Protein AF-0000000084967674 (afdb_homodimer)

Sequence (300 aa):
MHPYHKRLAKEYQAITKANLPGVELVSSEELQSLLFKIHIDNHKLYPDDYYLQVTITDDYPVDSPSVVFVNYASSPIPLHPHIYSNGHICLNLLGEDWTPACSIESILLSIQSMLHSNELAERPPDDTQYTKSAPKDPKRTTFVYHDDNVMHPYHKRLAKEYQAITKANLPGVELVSSEELQSLLFKIHIDNHKLYPDDYYLQVTITDDYPVDSPSVVFVNYASSPIPLHPHIYSNGHICLNLLGEDWTPACSIESILLSIQSMLHSNELAERPPDDTQYTKSAPKDPKRTTFVYHDDNV

Structure (mmCIF, N/CA/C/O backbone):
data_AF-0000000084967674-model_v1
#
loop_
_entity.id
_entity.type
_entity.pdbx_description
1 polymer 'Ubc15 E2 ubiquitin-conjugating enzyme'
#
loop_
_atom_site.group_PDB
_atom_site.id
_atom_site.type_symbol
_atom_site.label_atom_id
_atom_site.label_alt_id
_atom_site.label_comp_id
_atom_site.label_asym_id
_atom_site.label_entity_id
_atom_site.label_seq_id
_atom_site.pdbx_PDB_ins_code
_atom_site.Cartn_x
_atom_site.Cartn_y
_atom_site.Cartn_z
_atom_site.occupancy
_atom_site.B_iso_or_equiv
_atom_site.auth_seq_id
_atom_site.auth_comp_id
_atom_site.auth_asym_id
_atom_site.auth_atom_id
_atom_site.pdbx_PDB_model_num
ATOM 1 N N . MET A 1 1 ? -9.719 -0.332 -8.18 1 55.03 1 MET A N 1
ATOM 2 C CA . MET A 1 1 ? -9.617 1.116 -8.016 1 55.03 1 MET A CA 1
ATOM 3 C C . MET A 1 1 ? -10.438 1.589 -6.824 1 55.03 1 MET A C 1
ATOM 5 O O . MET A 1 1 ? -11.438 0.964 -6.461 1 55.03 1 MET A O 1
ATOM 9 N N . HIS A 1 2 ? -9.859 2.574 -6.082 1 67.25 2 HIS A N 1
ATOM 10 C CA . HIS A 1 2 ? -10.617 3.115 -4.961 1 67.25 2 HIS A CA 1
ATOM 11 C C . HIS A 1 2 ? -11.992 3.604 -5.41 1 67.25 2 HIS A C 1
ATOM 13 O O . HIS A 1 2 ? -12.117 4.207 -6.48 1 67.25 2 HIS A O 1
ATOM 19 N N . PRO A 1 3 ? -12.984 3.158 -4.773 1 71.38 3 PRO A N 1
ATOM 20 C CA . PRO A 1 3 ? -14.352 3.512 -5.184 1 71.38 3 PRO A CA 1
ATOM 21 C C . PRO A 1 3 ? -14.539 5.02 -5.344 1 71.38 3 PRO A C 1
ATOM 23 O O . PRO A 1 3 ? -15.391 5.453 -6.129 1 71.38 3 PRO A O 1
ATOM 26 N N . TYR A 1 4 ? -13.828 5.766 -4.641 1 77.19 4 TYR A N 1
ATOM 27 C CA . TYR A 1 4 ? -13.953 7.215 -4.727 1 77.19 4 TYR A CA 1
ATOM 28 C C . TYR A 1 4 ? -12.75 7.832 -5.422 1 77.19 4 TYR A C 1
ATOM 30 O O . TYR A 1 4 ? -12.234 8.867 -4.992 1 77.19 4 TYR A O 1
ATOM 38 N N . HIS A 1 5 ? -12.266 7.168 -6.402 1 74.31 5 HIS A N 1
ATOM 39 C CA . HIS A 1 5 ? -11.07 7.59 -7.125 1 74.31 5 HIS A CA 1
ATOM 40 C C . HIS A 1 5 ? -11.258 8.969 -7.742 1 74.31 5 HIS A C 1
ATOM 42 O O . HIS A 1 5 ? -10.32 9.766 -7.805 1 74.31 5 HIS A O 1
ATOM 48 N N . LYS A 1 6 ? -12.508 9.312 -8.258 1 76.44 6 LYS A N 1
ATOM 49 C CA . LYS A 1 6 ? -12.766 10.633 -8.844 1 76.44 6 LYS A CA 1
ATOM 50 C C . LYS A 1 6 ? -12.609 11.734 -7.801 1 76.44 6 LYS A C 1
ATOM 52 O O . LYS A 1 6 ? -12.016 12.773 -8.078 1 76.44 6 LYS A O 1
ATOM 57 N N . ARG A 1 7 ? -13.102 11.445 -6.66 1 81.94 7 ARG A N 1
ATOM 58 C CA . ARG A 1 7 ? -12.953 12.414 -5.578 1 81.94 7 ARG A CA 1
ATOM 59 C C . ARG A 1 7 ? -11.484 12.609 -5.211 1 81.94 7 ARG A C 1
ATOM 61 O O . ARG A 1 7 ? -11.023 13.734 -5.027 1 81.94 7 ARG A O 1
ATOM 68 N N . LEU A 1 8 ? -10.805 11.469 -5.082 1 82.94 8 LEU A N 1
ATOM 69 C CA . LEU A 1 8 ? -9.391 11.523 -4.703 1 82.94 8 LEU A CA 1
ATOM 70 C C . LEU A 1 8 ? -8.586 12.328 -5.719 1 82.94 8 LEU A C 1
ATOM 72 O O . LEU A 1 8 ? -7.715 13.109 -5.348 1 82.94 8 LEU A O 1
ATOM 76 N N . ALA A 1 9 ? -8.984 12.125 -6.941 1 79.94 9 ALA A N 1
ATOM 77 C CA . ALA A 1 9 ? -8.312 12.867 -8 1 79.94 9 ALA A CA 1
ATOM 78 C C . ALA A 1 9 ? -8.57 14.367 -7.863 1 79.94 9 ALA A C 1
ATOM 80 O O . ALA A 1 9 ? -7.66 15.18 -8.023 1 79.94 9 ALA A O 1
ATOM 81 N N . LYS A 1 10 ? -9.766 14.695 -7.602 1 86 10 LYS A N 1
ATOM 82 C CA . LYS A 1 10 ? -10.125 16.094 -7.41 1 86 10 LYS A CA 1
ATOM 83 C C . LYS A 1 10 ? -9.398 16.688 -6.211 1 86 10 LYS A C 1
ATOM 85 O O . LYS A 1 10 ? -8.93 17.828 -6.262 1 86 10 LYS A O 1
ATOM 90 N N . GLU A 1 11 ? -9.344 15.953 -5.125 1 88.62 11 GLU A N 1
ATOM 91 C CA . GLU A 1 11 ? -8.641 16.422 -3.938 1 88.62 11 GLU A CA 1
ATOM 92 C C . GLU A 1 11 ? -7.156 16.656 -4.227 1 88.62 11 GLU A C 1
ATOM 94 O O . GLU A 1 11 ? -6.578 17.641 -3.785 1 88.62 11 GLU A O 1
ATOM 99 N N . TYR A 1 12 ? -6.629 15.727 -4.934 1 83 12 TYR A N 1
ATOM 100 C CA . TYR A 1 12 ? -5.23 15.883 -5.316 1 83 12 TYR A CA 1
ATOM 101 C C . TYR A 1 12 ? -5.02 17.172 -6.105 1 83 12 TYR A C 1
ATOM 103 O O . TYR A 1 12 ? -4.09 17.922 -5.832 1 83 12 TYR A O 1
ATOM 111 N N . GLN A 1 13 ? -5.871 17.328 -7.031 1 85.31 13 GLN A N 1
ATOM 112 C CA . GLN A 1 13 ? -5.789 18.547 -7.84 1 85.31 13 GLN A CA 1
ATOM 113 C C . GLN A 1 13 ? -5.98 19.797 -6.984 1 85.31 13 GLN A C 1
ATOM 115 O O . GLN A 1 13 ? -5.266 20.781 -7.152 1 85.31 13 GLN A O 1
ATOM 120 N N . ALA A 1 14 ? -6.898 19.688 -6.117 1 89.12 14 ALA A N 1
ATOM 121 C CA . ALA A 1 14 ? -7.184 20.812 -5.238 1 89.12 14 ALA A CA 1
ATOM 122 C C . ALA A 1 14 ? -5.977 21.141 -4.363 1 89.12 14 ALA A C 1
ATOM 124 O O . ALA A 1 14 ? -5.637 22.312 -4.184 1 89.12 14 ALA A O 1
ATOM 125 N N . ILE A 1 15 ? -5.383 20.141 -3.867 1 89.12 15 ILE A N 1
ATOM 126 C CA . ILE A 1 15 ? -4.227 20.328 -3 1 89.12 15 ILE A CA 1
ATOM 127 C C . ILE A 1 15 ? -3.088 20.969 -3.791 1 89.12 15 ILE A C 1
ATOM 129 O O . ILE A 1 15 ? -2.436 21.906 -3.309 1 89.12 15 ILE A O 1
ATOM 133 N N . THR A 1 16 ? -2.859 20.453 -4.941 1 83.94 16 THR A N 1
ATOM 134 C CA . THR A 1 16 ? -1.795 20.953 -5.797 1 83.94 16 THR A CA 1
ATOM 135 C C . THR A 1 16 ? -2.068 22.406 -6.195 1 83.94 16 THR A C 1
ATOM 137 O O . THR A 1 16 ? -1.153 23.234 -6.219 1 83.94 16 THR A O 1
ATOM 140 N N . LYS A 1 17 ? -3.283 22.734 -6.352 1 88.62 17 LYS A N 1
ATOM 141 C CA . LYS A 1 17 ? -3.678 24.078 -6.77 1 88.62 17 LYS A CA 1
ATOM 142 C C . LYS A 1 17 ? -3.695 25.031 -5.586 1 88.62 17 LYS A C 1
ATOM 144 O O . LYS A 1 17 ? -3.373 26.219 -5.73 1 88.62 17 LYS A O 1
ATOM 149 N N . ALA A 1 18 ? -4.18 24.516 -4.473 1 87.69 18 ALA A N 1
ATOM 150 C CA . ALA A 1 18 ? -4.301 25.344 -3.275 1 87.69 18 ALA A CA 1
ATOM 151 C C . ALA A 1 18 ? -2.947 25.922 -2.867 1 87.69 18 ALA A C 1
ATOM 153 O O . ALA A 1 18 ? -2.879 27 -2.266 1 87.69 18 ALA A O 1
ATOM 154 N N . ASN A 1 19 ? -1.946 25.312 -3.223 1 88.5 19 ASN A N 1
ATOM 155 C CA . ASN A 1 19 ? -0.605 25.781 -2.891 1 88.5 19 ASN A CA 1
ATOM 156 C C . ASN A 1 19 ? -0.518 26.25 -1.438 1 88.5 19 ASN A C 1
ATOM 158 O O . ASN A 1 19 ? -0.101 27.375 -1.166 1 88.5 19 ASN A O 1
ATOM 162 N N . LEU A 1 20 ? -0.956 25.453 -0.559 1 90.94 20 LEU A N 1
ATOM 163 C CA . LEU A 1 20 ? -0.919 25.781 0.862 1 90.94 20 LEU A CA 1
ATOM 164 C C . LEU A 1 20 ? 0.493 26.156 1.298 1 90.94 20 LEU A C 1
ATOM 166 O O . LEU A 1 20 ? 1.428 25.375 1.134 1 90.94 20 LEU A O 1
ATOM 170 N N . PRO A 1 21 ? 0.614 27.391 1.846 1 92.81 21 PRO A N 1
ATOM 171 C CA . PRO A 1 21 ? 1.955 27.781 2.293 1 92.81 21 PRO A CA 1
ATOM 172 C C . PRO A 1 21 ? 2.543 26.797 3.305 1 92.81 21 PRO A C 1
ATOM 174 O O . PRO A 1 21 ? 1.86 26.406 4.25 1 92.81 21 PRO A O 1
ATOM 177 N N . GLY A 1 22 ? 3.754 26.391 3.002 1 94.44 22 GLY A N 1
ATOM 178 C CA . GLY A 1 22 ? 4.457 25.531 3.938 1 94.44 22 GLY A CA 1
ATOM 179 C C . GLY A 1 22 ? 4.145 24.047 3.736 1 94.44 22 GLY A C 1
ATOM 180 O O . GLY A 1 22 ? 4.652 23.203 4.469 1 94.44 22 GLY A O 1
ATOM 181 N N . VAL A 1 23 ? 3.254 23.703 2.836 1 95.44 23 VAL A N 1
ATOM 182 C CA . VAL A 1 23 ? 2.9 22.312 2.57 1 95.44 23 VAL A CA 1
ATOM 183 C C . VAL A 1 23 ? 3.281 21.938 1.138 1 95.44 23 VAL A C 1
ATOM 185 O O . VAL A 1 23 ? 3.004 22.703 0.202 1 95.44 23 VAL A O 1
ATOM 188 N N . GLU A 1 24 ? 3.967 20.859 0.995 1 93.19 24 GLU A N 1
ATOM 189 C CA . GLU A 1 24 ? 4.371 20.391 -0.324 1 93.19 24 GLU A CA 1
ATOM 190 C C . GLU A 1 24 ? 4.156 18.891 -0.456 1 93.19 24 GLU A C 1
ATOM 192 O O . GLU A 1 24 ? 4.512 18.125 0.446 1 93.19 24 GLU A O 1
ATOM 197 N N . LEU A 1 25 ? 3.578 18.5 -1.526 1 90.19 25 LEU A N 1
ATOM 198 C CA . LEU A 1 25 ? 3.516 17.078 -1.841 1 90.19 25 LEU A CA 1
ATOM 199 C C . LEU A 1 25 ? 4.875 16.562 -2.297 1 90.19 25 LEU A C 1
ATOM 201 O O . LEU A 1 25 ? 5.426 17.047 -3.287 1 90.19 25 LEU A O 1
ATOM 205 N N . VAL A 1 26 ? 5.379 15.641 -1.566 1 88.69 26 VAL A N 1
ATOM 206 C CA . VAL A 1 26 ? 6.711 15.109 -1.839 1 88.69 26 VAL A CA 1
ATOM 207 C C . VAL A 1 26 ? 6.605 13.906 -2.771 1 88.69 26 VAL A C 1
ATOM 209 O O . VAL A 1 26 ? 7.406 13.758 -3.701 1 88.69 26 VAL A O 1
ATOM 212 N N . SER A 1 27 ? 5.637 12.977 -2.498 1 84.62 27 SER A N 1
ATOM 213 C CA . SER A 1 27 ? 5.473 11.781 -3.316 1 84.62 27 SER A CA 1
ATOM 214 C C . SER A 1 27 ? 4.07 11.203 -3.176 1 84.62 27 SER A C 1
ATOM 216 O O . SER A 1 27 ? 3.379 11.469 -2.191 1 84.62 27 SER A O 1
ATOM 218 N N . SER A 1 28 ? 3.533 10.633 -4.18 1 77.94 28 SER A N 1
ATOM 219 C CA . SER A 1 28 ? 2.293 9.859 -4.207 1 77.94 28 SER A CA 1
ATOM 220 C C . SER A 1 28 ? 2.531 8.445 -4.707 1 77.94 28 SER A C 1
ATOM 222 O O . SER A 1 28 ? 3.205 8.242 -5.719 1 77.94 28 SER A O 1
ATOM 224 N N . GLU A 1 29 ? 2.314 7.555 -3.822 1 70.31 29 GLU A N 1
ATOM 225 C CA . GLU A 1 29 ? 2.482 6.156 -4.215 1 70.31 29 GLU A CA 1
ATOM 226 C C . GLU A 1 29 ? 1.146 5.422 -4.23 1 70.31 29 GLU A C 1
ATOM 228 O O . GLU A 1 29 ? 0.358 5.535 -3.289 1 70.31 29 GLU A O 1
ATOM 233 N N . GLU A 1 30 ? 0.736 5.129 -5.348 1 63.59 30 GLU A N 1
ATOM 234 C CA . GLU A 1 30 ? -0.435 4.266 -5.48 1 63.59 30 GLU A CA 1
ATOM 235 C C . GLU A 1 30 ? -0.03 2.801 -5.609 1 63.59 30 GLU A C 1
ATOM 237 O O . GLU A 1 30 ? 0.703 2.432 -6.527 1 63.59 30 GLU A O 1
ATOM 242 N N . LEU A 1 31 ? 0.014 2.24 -4.43 1 63.22 31 LEU A N 1
ATOM 243 C CA . LEU A 1 31 ? 0.332 0.822 -4.547 1 63.22 31 LEU A CA 1
ATOM 244 C C . LEU A 1 31 ? -0.939 -0.021 -4.566 1 63.22 31 LEU A C 1
ATOM 246 O O . LEU A 1 31 ? -1.877 0.245 -3.811 1 63.22 31 LEU A O 1
ATOM 250 N N . GLN A 1 32 ? -1.159 -0.653 -5.668 1 74.81 32 GLN A N 1
ATOM 251 C CA . GLN A 1 32 ? -2.211 -1.664 -5.691 1 74.81 32 GLN A CA 1
ATOM 252 C C . GLN A 1 32 ? -1.643 -3.057 -5.441 1 74.81 32 GLN A C 1
ATOM 254 O O . GLN A 1 32 ? -0.635 -3.439 -6.039 1 74.81 32 GLN A O 1
ATOM 259 N N . SER A 1 33 ? -2.182 -3.678 -4.348 1 83.12 33 SER A N 1
ATOM 260 C CA . SER A 1 33 ? -1.785 -5.051 -4.055 1 83.12 33 SER A CA 1
ATOM 261 C C . SER A 1 33 ? -2.971 -6.004 -4.164 1 83.12 33 SER A C 1
ATOM 263 O O . SER A 1 33 ? -4.07 -5.691 -3.705 1 83.12 33 SER A O 1
ATOM 265 N N . LEU A 1 34 ? -2.711 -7.105 -4.902 1 87 34 LEU A N 1
ATOM 266 C CA . LEU A 1 34 ? -3.691 -8.172 -5.062 1 87 34 LEU A CA 1
ATOM 267 C C . LEU A 1 34 ? -3.225 -9.445 -4.367 1 87 34 LEU A C 1
ATOM 269 O O . LEU A 1 34 ? -2.045 -9.805 -4.441 1 87 34 LEU A O 1
ATOM 273 N N . LEU A 1 35 ? -4.105 -10.039 -3.623 1 91.75 35 LEU A N 1
ATOM 274 C CA . LEU A 1 35 ? -3.83 -11.336 -3.018 1 91.75 35 LEU A CA 1
ATOM 275 C C . LEU A 1 35 ? -4.605 -12.445 -3.725 1 91.75 35 LEU A C 1
ATOM 277 O O . LEU A 1 35 ? -5.832 -12.375 -3.834 1 91.75 35 LEU A O 1
ATOM 281 N N . PHE A 1 36 ? -3.881 -13.469 -4.172 1 94.88 36 PHE A N 1
ATOM 282 C CA . PHE A 1 36 ? -4.492 -14.594 -4.871 1 94.88 36 PHE A CA 1
ATOM 283 C C . PHE A 1 36 ? -4.32 -15.883 -4.078 1 94.88 36 PHE A C 1
ATOM 285 O O . PHE A 1 36 ? -3.264 -16.109 -3.486 1 94.88 36 PHE A O 1
ATOM 292 N N . LYS A 1 37 ? -5.336 -16.688 -4.125 1 96.88 37 LYS A N 1
ATOM 293 C CA . LYS A 1 37 ? -5.25 -18.094 -3.705 1 96.88 37 LYS A CA 1
ATOM 294 C C . LYS A 1 37 ? -4.941 -19 -4.891 1 96.88 37 LYS A C 1
ATOM 296 O O . LYS A 1 37 ? -5.57 -18.891 -5.945 1 96.88 37 LYS A O 1
ATOM 301 N N . ILE A 1 38 ? -3.951 -19.859 -4.754 1 97.25 38 ILE A N 1
ATOM 302 C CA . ILE A 1 38 ? -3.582 -20.844 -5.77 1 97.25 38 ILE A CA 1
ATOM 303 C C . ILE A 1 38 ? -3.76 -22.25 -5.219 1 97.25 38 ILE A C 1
ATOM 305 O O . ILE A 1 38 ? -3.215 -22.578 -4.164 1 97.25 38 ILE A O 1
ATOM 309 N N . HIS A 1 39 ? -4.473 -23 -5.949 1 97.06 39 HIS A N 1
ATOM 310 C CA . HIS A 1 39 ? -4.688 -24.406 -5.629 1 97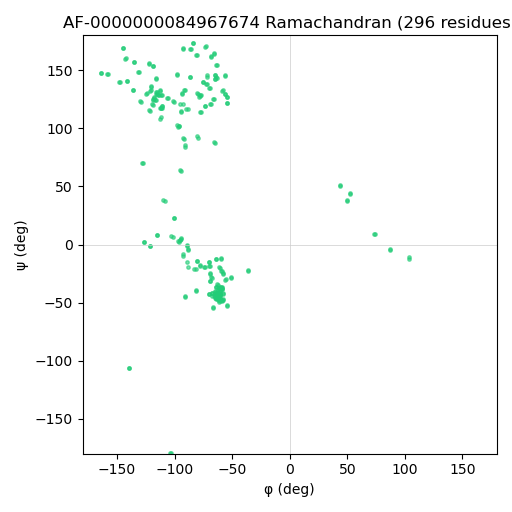.06 39 HIS A CA 1
ATOM 311 C C . HIS A 1 39 ? -4.203 -25.312 -6.754 1 97.06 39 HIS A C 1
ATOM 313 O O . HIS A 1 39 ? -4.453 -25.031 -7.93 1 97.06 39 HIS A O 1
ATOM 319 N N . ILE A 1 40 ? -3.51 -26.375 -6.359 1 97.12 40 ILE A N 1
ATOM 320 C CA . ILE A 1 40 ? -3.057 -27.359 -7.332 1 97.12 40 ILE A CA 1
ATOM 321 C C . ILE A 1 40 ? -3.811 -28.672 -7.125 1 97.12 40 ILE A C 1
ATOM 323 O O . ILE A 1 40 ? -3.672 -29.312 -6.086 1 97.12 40 ILE A O 1
ATOM 327 N N . ASP A 1 41 ? -4.523 -29.031 -8.094 1 94.81 41 ASP A N 1
ATOM 328 C CA . ASP A 1 41 ? -5.363 -30.219 -7.977 1 94.81 41 ASP A CA 1
ATOM 329 C C . ASP A 1 41 ? -4.52 -31.484 -7.926 1 94.81 41 ASP A C 1
ATOM 331 O O . ASP A 1 41 ? -3.617 -31.672 -8.742 1 94.81 41 ASP A O 1
ATOM 335 N N . ASN A 1 42 ? -4.895 -32.344 -6.984 1 94.56 42 ASN A N 1
ATOM 336 C CA . ASN A 1 42 ? -4.383 -33.688 -6.902 1 94.56 42 ASN A CA 1
ATOM 337 C C . ASN A 1 42 ? -2.857 -33.719 -6.906 1 94.56 42 ASN A C 1
ATOM 339 O O . ASN A 1 42 ? -2.248 -34.5 -7.633 1 94.56 42 ASN A O 1
ATOM 343 N N . HIS A 1 43 ? -2.279 -32.844 -6.164 1 96.31 43 HIS A N 1
ATOM 344 C CA . HIS A 1 43 ? -0.822 -32.812 -6.102 1 96.31 43 HIS A CA 1
ATOM 345 C C . HIS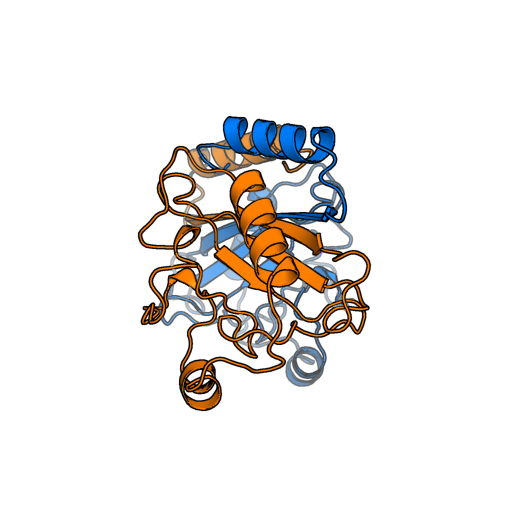 A 1 43 ? -0.317 -33.25 -4.727 1 96.31 43 HIS A C 1
ATOM 347 O O . HIS A 1 43 ? -0.761 -32.719 -3.705 1 96.31 43 HIS A O 1
ATOM 353 N N . LYS A 1 44 ? 0.539 -34.125 -4.672 1 96.12 44 LYS A N 1
ATOM 354 C CA . LYS A 1 44 ? 1.047 -34.719 -3.436 1 96.12 44 LYS A CA 1
ATOM 355 C C . LYS A 1 44 ? 1.799 -33.656 -2.605 1 96.12 44 LYS A C 1
ATOM 357 O O . LYS A 1 44 ? 1.667 -33.625 -1.38 1 96.12 44 LYS A O 1
ATOM 362 N N . LEU A 1 45 ? 2.588 -32.812 -3.256 1 97.06 45 LEU A N 1
ATOM 363 C CA . LEU A 1 45 ? 3.436 -31.844 -2.562 1 97.06 45 LEU A CA 1
ATOM 364 C C . LEU A 1 45 ? 2.641 -30.609 -2.164 1 97.06 45 LEU A C 1
ATOM 366 O O . LEU A 1 45 ? 3.066 -29.844 -1.295 1 97.06 45 LEU A O 1
ATOM 370 N N . TYR A 1 46 ? 1.542 -30.375 -2.809 1 97.88 46 TYR A N 1
ATOM 371 C CA . TYR A 1 46 ? 0.773 -29.156 -2.607 1 97.88 46 TYR A CA 1
ATOM 372 C C . TYR A 1 46 ? -0.686 -29.469 -2.303 1 97.88 46 TYR A C 1
ATOM 374 O O . TYR A 1 46 ? -1.577 -29.141 -3.086 1 97.88 46 TYR A O 1
ATOM 382 N N . PRO A 1 47 ? -0.888 -30.016 -1.13 1 95.69 47 PRO A N 1
ATOM 383 C CA . PRO A 1 47 ? -2.246 -30.406 -0.757 1 95.69 47 PRO A CA 1
ATOM 384 C C . PRO A 1 47 ? -3.107 -29.219 -0.317 1 95.69 47 PRO A C 1
ATOM 386 O O . PRO A 1 47 ? -4.336 -29.344 -0.267 1 95.69 47 PRO A O 1
ATOM 389 N N . ASP A 1 48 ? -2.506 -28.094 0.044 1 95.5 48 ASP A N 1
ATOM 390 C CA . ASP A 1 48 ? -3.215 -26.953 0.603 1 95.5 48 ASP A CA 1
ATOM 391 C C . ASP A 1 48 ? -3.393 -25.844 -0.442 1 95.5 48 ASP A C 1
ATOM 393 O O . ASP A 1 48 ? -3.105 -26.062 -1.623 1 95.5 48 ASP A O 1
ATOM 397 N N . ASP A 1 49 ? -4.008 -24.828 0.022 1 97.25 49 ASP A N 1
ATOM 398 C CA . ASP A 1 49 ? -4.008 -23.578 -0.735 1 97.25 49 ASP A CA 1
ATOM 399 C C . ASP A 1 49 ? -2.779 -22.734 -0.41 1 97.25 49 ASP A C 1
ATOM 401 O O . ASP A 1 49 ? -2.305 -22.734 0.729 1 97.25 49 ASP A O 1
ATOM 405 N N . TYR A 1 50 ? -2.328 -22.109 -1.406 1 98.25 50 TYR A N 1
ATOM 406 C CA . TYR A 1 50 ? -1.188 -21.219 -1.24 1 98.25 50 TYR A CA 1
ATOM 407 C C . TYR A 1 50 ? -1.536 -19.797 -1.68 1 98.25 50 TYR A C 1
ATOM 409 O O . TYR A 1 50 ? -2.453 -19.594 -2.48 1 98.25 50 TYR A O 1
ATOM 417 N N . TYR A 1 51 ? -0.81 -18.828 -1.145 1 97.25 51 TYR A N 1
ATOM 418 C CA . TYR A 1 51 ? -1.239 -17.453 -1.342 1 97.25 51 TYR A CA 1
ATOM 419 C C . TYR A 1 51 ? -0.127 -16.609 -1.965 1 97.25 51 TYR A C 1
ATOM 421 O O . TYR A 1 51 ? 1.016 -16.641 -1.502 1 97.25 51 TYR A O 1
ATOM 429 N N . LEU A 1 52 ? -0.521 -15.953 -2.992 1 97.44 52 LEU A N 1
ATOM 430 C CA . LEU A 1 52 ? 0.372 -15.148 -3.818 1 97.44 52 LEU A CA 1
ATOM 431 C C . LEU A 1 52 ? -0.014 -13.672 -3.758 1 97.44 52 LEU A C 1
ATOM 433 O O . LEU A 1 52 ? -1.144 -13.312 -4.094 1 97.44 52 LEU A O 1
ATOM 437 N N . GLN A 1 53 ? 0.922 -12.797 -3.379 1 94.56 53 GLN A N 1
ATOM 438 C CA . GLN A 1 53 ? 0.702 -11.359 -3.354 1 94.56 53 GLN A CA 1
ATOM 439 C C . GLN A 1 53 ? 1.316 -10.688 -4.578 1 94.56 53 GLN A C 1
ATOM 441 O O . GLN A 1 53 ? 2.51 -10.844 -4.848 1 94.56 53 GLN A O 1
ATOM 446 N N . VAL A 1 54 ? 0.488 -9.992 -5.316 1 94.25 54 VAL A N 1
ATOM 447 C CA . VAL A 1 54 ? 0.919 -9.227 -6.48 1 94.25 54 VAL A CA 1
ATOM 448 C C . VAL A 1 54 ? 0.791 -7.73 -6.195 1 94.25 54 VAL A C 1
ATOM 450 O O . VAL A 1 54 ? -0.309 -7.23 -5.945 1 94.25 54 VAL A O 1
ATOM 453 N N . THR A 1 55 ? 1.896 -7.023 -6.211 1 89.5 55 THR A N 1
ATOM 454 C CA . THR A 1 55 ? 1.911 -5.586 -5.961 1 89.5 55 THR A CA 1
ATOM 455 C C . THR A 1 55 ? 2.26 -4.82 -7.234 1 89.5 55 THR A C 1
ATOM 457 O O . THR A 1 55 ? 3.334 -5.012 -7.809 1 89.5 55 THR A O 1
ATOM 460 N N . ILE A 1 56 ? 1.324 -4.008 -7.629 1 87.69 56 ILE A N 1
ATOM 461 C CA . ILE A 1 56 ? 1.519 -3.195 -8.828 1 87.69 56 ILE A CA 1
ATOM 462 C C . ILE A 1 56 ? 2.43 -2.014 -8.5 1 87.69 56 ILE A C 1
ATOM 464 O O . ILE A 1 56 ? 2.084 -1.16 -7.684 1 87.69 56 ILE A O 1
ATOM 468 N N . THR A 1 57 ? 3.559 -2.1 -9.141 1 81.69 57 THR A N 1
ATOM 469 C CA . THR A 1 57 ? 4.512 -1.016 -8.922 1 81.69 57 THR A CA 1
ATOM 470 C C . THR A 1 57 ? 4.203 0.166 -9.836 1 81.69 57 THR A C 1
ATOM 472 O O . THR A 1 57 ? 3.396 0.05 -10.758 1 81.69 57 THR A O 1
ATOM 475 N N . ASP A 1 58 ? 4.836 1.24 -9.711 1 76.19 58 ASP A N 1
ATOM 476 C CA . ASP A 1 58 ? 4.625 2.449 -10.5 1 76.19 58 ASP A CA 1
ATOM 477 C C . ASP A 1 58 ? 5.078 2.248 -11.945 1 76.19 58 ASP A C 1
ATOM 479 O O . ASP A 1 58 ? 4.578 2.906 -12.852 1 76.19 58 ASP A O 1
ATOM 483 N N . ASP A 1 59 ? 5.953 1.364 -12.188 1 83.56 59 ASP A N 1
ATOM 484 C CA . ASP A 1 59 ? 6.539 1.155 -13.508 1 83.56 59 ASP A CA 1
ATOM 485 C C . ASP A 1 59 ? 5.77 0.093 -14.289 1 83.56 59 ASP A C 1
ATOM 487 O O . ASP A 1 59 ? 6.047 -0.142 -15.461 1 83.56 59 ASP A O 1
ATOM 491 N N . TYR A 1 60 ? 4.926 -0.544 -13.617 1 88.81 60 TYR A N 1
ATOM 492 C CA . TYR A 1 60 ? 4.094 -1.504 -14.336 1 88.81 60 TYR A CA 1
ATOM 493 C C . TYR A 1 60 ? 3.322 -0.823 -15.461 1 88.81 60 TYR A C 1
ATOM 495 O O . TYR A 1 60 ? 2.787 0.274 -15.273 1 88.81 60 TYR A O 1
ATOM 503 N N . PRO A 1 61 ? 3.262 -1.328 -16.672 1 91.31 61 PRO A N 1
ATOM 504 C CA . PRO A 1 61 ? 3.68 -2.66 -17.125 1 91.31 61 PRO A CA 1
ATOM 505 C C . PRO A 1 61 ? 5.031 -2.648 -17.828 1 91.31 61 PRO A C 1
ATOM 507 O O . PRO A 1 61 ? 5.43 -3.652 -18.422 1 91.31 61 PRO A O 1
ATOM 510 N N . VAL A 1 62 ? 5.703 -1.545 -17.844 1 91.94 62 VAL A N 1
ATOM 511 C CA . VAL A 1 62 ? 7.039 -1.496 -18.422 1 91.94 62 VAL A CA 1
ATOM 512 C C . VAL A 1 62 ? 7.961 -2.467 -17.688 1 91.94 62 VAL A C 1
ATOM 514 O O . VAL A 1 62 ? 8.789 -3.135 -18.312 1 91.94 62 VAL A O 1
ATOM 517 N N . ASP A 1 63 ? 7.719 -2.518 -16.359 1 93.31 63 ASP A N 1
ATOM 518 C CA . ASP A 1 63 ? 8.344 -3.523 -15.5 1 93.31 63 ASP A CA 1
ATOM 519 C C . ASP A 1 63 ? 7.285 -4.41 -14.844 1 93.31 63 ASP A C 1
ATOM 521 O O . ASP A 1 63 ? 6.133 -4.004 -14.695 1 93.31 63 ASP A O 1
ATOM 525 N N . SER A 1 64 ? 7.742 -5.637 -14.531 1 93.56 64 SER A N 1
ATOM 526 C CA . SER A 1 64 ? 6.82 -6.582 -13.898 1 93.56 64 SER A CA 1
ATOM 527 C C . SER A 1 64 ? 6.367 -6.078 -12.531 1 93.56 64 SER A C 1
ATOM 529 O O . SER A 1 64 ? 7.031 -5.242 -11.922 1 93.56 64 SER A O 1
ATOM 531 N N . PRO A 1 65 ? 5.18 -6.516 -12.07 1 93.44 65 PRO A N 1
ATOM 532 C CA . PRO A 1 65 ? 4.84 -6.289 -10.664 1 93.44 65 PRO A CA 1
ATOM 533 C C . PRO A 1 65 ? 5.738 -7.062 -9.703 1 93.44 65 PRO A C 1
ATOM 535 O O . PRO A 1 65 ? 6.512 -7.926 -10.133 1 93.44 65 PRO A O 1
ATOM 538 N N . SER A 1 66 ? 5.695 -6.652 -8.453 1 92.94 66 SER A N 1
ATOM 539 C CA . SER A 1 66 ? 6.305 -7.473 -7.406 1 92.94 66 SER A CA 1
ATOM 540 C C . SER A 1 66 ? 5.406 -8.648 -7.031 1 92.94 66 SER A C 1
ATOM 542 O O . SER A 1 66 ? 4.207 -8.469 -6.793 1 92.94 66 SER A O 1
ATOM 544 N N . VAL A 1 67 ? 5.969 -9.875 -7.055 1 95.88 67 VAL A N 1
ATOM 545 C CA . VAL A 1 67 ? 5.18 -11.07 -6.789 1 95.88 67 VAL A CA 1
ATOM 546 C C . VAL A 1 67 ? 5.887 -11.938 -5.75 1 95.88 67 VAL A C 1
ATOM 548 O O . VAL A 1 67 ? 7.055 -12.297 -5.922 1 95.88 67 VAL A O 1
ATOM 551 N N . VAL A 1 68 ? 5.164 -12.211 -4.656 1 96.44 68 VAL A N 1
ATOM 552 C CA . VAL A 1 68 ? 5.75 -13.023 -3.596 1 96.44 68 VAL A CA 1
ATOM 553 C C . VAL A 1 68 ? 4.695 -13.969 -3.029 1 96.44 68 VAL A C 1
ATOM 555 O O . VAL A 1 68 ? 3.518 -13.617 -2.941 1 96.44 68 VAL A O 1
ATOM 558 N N . PHE A 1 69 ? 5.129 -15.172 -2.744 1 97.25 69 PHE A N 1
ATOM 559 C CA . PHE A 1 69 ? 4.277 -16 -1.896 1 97.25 69 PHE A CA 1
ATOM 560 C C . PHE A 1 69 ? 4.289 -15.492 -0.46 1 97.25 69 PHE A C 1
ATOM 562 O O . PHE A 1 69 ? 5.316 -15.031 0.033 1 97.25 69 PHE A O 1
ATOM 569 N N . VAL A 1 70 ? 3.139 -15.586 0.247 1 94.88 70 VAL A N 1
ATOM 570 C CA . VAL A 1 70 ? 3.055 -15.117 1.625 1 94.88 70 VAL A CA 1
ATOM 571 C C . VAL A 1 70 ? 2.418 -16.188 2.502 1 94.88 70 VAL A C 1
ATOM 573 O O . VAL A 1 70 ? 1.646 -17.016 2.016 1 94.88 70 VAL A O 1
ATOM 576 N N . ASN A 1 71 ? 2.896 -16.172 3.777 1 92.12 71 ASN A N 1
ATOM 577 C CA . ASN A 1 71 ? 2.131 -16.938 4.762 1 92.12 71 ASN A CA 1
ATOM 578 C C . ASN A 1 71 ? 0.773 -16.297 5.031 1 92.12 71 ASN A C 1
ATOM 580 O O . ASN A 1 71 ? 0.697 -15.109 5.371 1 92.12 71 ASN A O 1
ATOM 584 N N . TYR A 1 72 ? -0.214 -17.078 4.77 1 89.12 72 TYR A N 1
ATOM 585 C CA . TYR A 1 72 ? -1.565 -16.562 4.957 1 89.12 72 TYR A CA 1
ATOM 586 C C . TYR A 1 72 ? -2.518 -17.672 5.391 1 89.12 72 TYR A C 1
ATOM 588 O O . TYR A 1 72 ? -2.424 -18.812 4.91 1 89.12 72 TYR A O 1
ATOM 596 N N . ALA A 1 73 ? -3.467 -17.359 6.367 1 87.31 73 ALA A N 1
ATOM 597 C CA . ALA A 1 73 ? -4.488 -18.297 6.836 1 87.31 73 ALA A CA 1
ATOM 598 C C . ALA A 1 73 ? -3.875 -19.641 7.207 1 87.31 73 ALA A C 1
ATOM 600 O O . ALA A 1 73 ? -4.375 -20.688 6.801 1 87.31 73 ALA A O 1
ATOM 601 N N . SER A 1 74 ? -2.68 -19.656 7.805 1 88.62 74 SER A N 1
ATOM 602 C CA . SER A 1 74 ? -1.971 -20.828 8.297 1 88.62 74 SER A CA 1
ATOM 603 C C . SER A 1 74 ? -1.401 -21.656 7.148 1 88.62 74 SER A C 1
ATOM 605 O O . SER A 1 74 ? -1.05 -22.828 7.328 1 88.62 74 SER A O 1
ATOM 607 N N . SER A 1 75 ? -1.449 -21.141 5.953 1 93.25 75 SER A N 1
ATOM 608 C CA . SER A 1 75 ? -0.823 -21.797 4.809 1 93.25 75 SER A CA 1
ATOM 609 C C . SER A 1 75 ? 0.611 -21.328 4.613 1 93.25 75 SER A C 1
ATOM 611 O O . SER A 1 75 ? 0.874 -20.109 4.621 1 93.25 75 SER A O 1
ATOM 613 N N . PRO A 1 76 ? 1.505 -22.25 4.426 1 95 76 PRO A N 1
ATOM 614 C CA . PRO A 1 76 ? 2.918 -21.891 4.301 1 95 76 PRO A CA 1
ATOM 615 C C . PRO A 1 76 ? 3.311 -21.516 2.871 1 95 76 PRO A C 1
ATOM 617 O O . PRO A 1 76 ? 2.539 -21.75 1.937 1 95 76 PRO A O 1
ATOM 620 N N . ILE A 1 77 ? 4.477 -20.969 2.75 1 97.5 77 ILE A N 1
ATOM 621 C CA . ILE A 1 77 ? 5.105 -20.797 1.444 1 97.5 77 ILE A CA 1
ATOM 622 C C . ILE A 1 77 ? 5.445 -22.156 0.851 1 97.5 77 ILE A C 1
ATOM 624 O O . ILE A 1 77 ? 6.047 -23 1.521 1 97.5 77 ILE A O 1
ATOM 628 N N . PRO A 1 78 ? 4.988 -22.422 -0.328 1 98 78 PRO A N 1
ATOM 629 C CA . PRO A 1 78 ? 5.23 -23.75 -0.893 1 98 78 PRO A CA 1
ATOM 630 C C . PRO A 1 78 ? 6.711 -24.016 -1.138 1 98 78 PRO A C 1
ATOM 632 O O . PRO A 1 78 ? 7.461 -23.109 -1.509 1 98 78 PRO A O 1
ATOM 635 N N . LEU A 1 79 ? 7.047 -25.312 -0.942 1 98 79 LEU A N 1
ATOM 636 C CA . LEU A 1 79 ? 8.406 -25.75 -1.248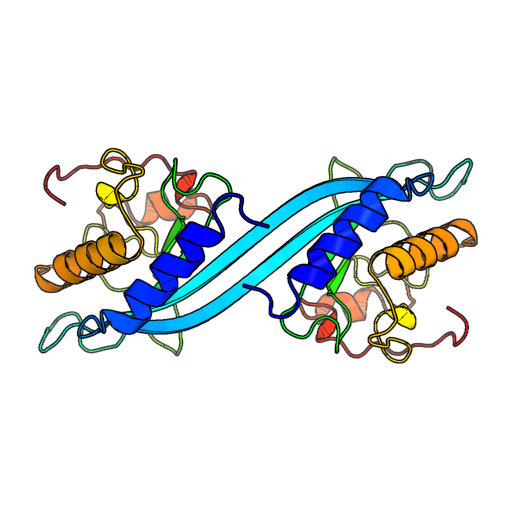 1 98 79 LEU A CA 1
ATOM 637 C C . LEU A 1 79 ? 8.594 -25.938 -2.752 1 98 79 LEU A C 1
ATOM 639 O O . LEU A 1 79 ? 7.805 -26.625 -3.402 1 98 79 LEU A O 1
ATOM 643 N N . HIS A 1 80 ? 9.594 -25.344 -3.223 1 97.5 80 HIS A N 1
ATOM 644 C CA . HIS A 1 80 ? 9.984 -25.453 -4.625 1 97.5 80 HIS A CA 1
ATOM 645 C C . HIS A 1 80 ? 11.422 -24.969 -4.836 1 97.5 80 HIS A C 1
ATOM 647 O O . HIS A 1 80 ? 11.844 -23.984 -4.238 1 97.5 80 HIS A O 1
ATOM 653 N N . PRO A 1 81 ? 12.117 -25.547 -5.762 1 96.88 81 PRO A N 1
ATOM 654 C CA . PRO A 1 81 ? 13.516 -25.172 -5.984 1 96.88 81 PRO A CA 1
ATOM 655 C C . PRO A 1 81 ? 13.672 -23.719 -6.445 1 96.88 81 PRO A C 1
ATOM 657 O O . PRO A 1 81 ? 14.789 -23.188 -6.445 1 96.88 81 PRO A O 1
ATOM 660 N N . HIS A 1 82 ? 12.617 -23.031 -6.832 1 95.88 82 HIS A N 1
ATOM 661 C CA . HIS A 1 82 ? 12.688 -21.656 -7.301 1 95.88 82 HIS A CA 1
ATOM 662 C C . HIS A 1 82 ? 11.938 -20.719 -6.363 1 95.88 82 HIS A C 1
ATOM 664 O O . HIS A 1 82 ? 11.695 -19.547 -6.699 1 95.88 82 HIS A O 1
ATOM 670 N N . ILE A 1 83 ? 11.516 -21.219 -5.242 1 96.75 83 ILE A N 1
ATOM 671 C CA . ILE A 1 83 ? 10.805 -20.391 -4.273 1 96.75 83 ILE A CA 1
ATOM 672 C C . ILE A 1 83 ? 11.586 -20.359 -2.959 1 96.75 83 ILE A C 1
ATOM 674 O O . ILE A 1 83 ? 11.766 -21.391 -2.307 1 96.75 83 ILE A O 1
ATOM 678 N N . TYR A 1 84 ? 11.93 -19.141 -2.615 1 95 84 TYR A N 1
ATOM 679 C CA . TYR A 1 84 ? 12.688 -18.969 -1.384 1 95 84 TYR A CA 1
ATOM 680 C C . TYR A 1 84 ? 11.773 -18.969 -0.168 1 95 84 TYR A C 1
ATOM 682 O O . TYR A 1 84 ? 10.562 -18.75 -0.292 1 95 84 TYR A O 1
ATOM 690 N N . SER A 1 85 ? 12.375 -19.172 1.003 1 95.69 85 SER A N 1
ATOM 691 C CA . SER A 1 85 ? 11.602 -19.312 2.232 1 95.69 85 SER A CA 1
ATOM 692 C C . SER A 1 85 ? 10.953 -18 2.643 1 95.69 85 SER A C 1
ATOM 694 O O . SER A 1 85 ? 10.023 -17.984 3.455 1 95.69 85 SER A O 1
ATOM 696 N N . ASN A 1 86 ? 11.477 -16.922 2.08 1 91.81 86 ASN A N 1
ATOM 697 C CA . ASN A 1 86 ? 10.852 -15.625 2.355 1 91.81 86 ASN A CA 1
ATOM 698 C C . ASN A 1 86 ? 9.75 -15.312 1.343 1 91.81 86 ASN A C 1
ATOM 700 O O . ASN A 1 86 ? 9.203 -14.203 1.34 1 91.81 86 ASN A O 1
ATOM 704 N N . GLY A 1 87 ? 9.539 -16.203 0.388 1 96.94 87 GLY A N 1
ATOM 705 C CA . GLY A 1 87 ? 8.43 -16.047 -0.543 1 96.94 87 GLY A CA 1
ATOM 706 C C . GLY A 1 87 ? 8.859 -15.562 -1.912 1 96.94 87 GLY A C 1
ATOM 707 O O . GLY A 1 87 ? 8.078 -15.578 -2.861 1 96.94 87 GLY A O 1
ATOM 708 N N . HIS A 1 88 ? 10.094 -15.094 -2.094 1 95.38 88 HIS A N 1
ATOM 709 C CA . HIS A 1 88 ? 10.578 -14.602 -3.377 1 95.38 88 HIS A CA 1
ATOM 710 C C . HIS A 1 88 ? 10.594 -15.703 -4.426 1 95.38 88 HIS A C 1
ATOM 712 O O . HIS A 1 88 ? 10.914 -16.859 -4.113 1 95.38 88 HIS A O 1
ATOM 718 N N . ILE A 1 89 ? 10.297 -15.391 -5.594 1 96.31 89 ILE A N 1
ATOM 719 C CA . ILE A 1 89 ? 10.195 -16.375 -6.668 1 96.31 89 ILE A CA 1
ATOM 720 C C . ILE A 1 89 ? 11.219 -16.062 -7.754 1 96.31 89 ILE A C 1
ATOM 722 O O . ILE A 1 89 ? 11.242 -14.945 -8.289 1 96.31 89 ILE A O 1
ATOM 726 N N . CYS A 1 90 ? 11.977 -17.031 -8.008 1 92.94 90 CYS A N 1
ATOM 727 C CA . CYS A 1 90 ? 12.891 -16.891 -9.141 1 92.94 90 CYS A CA 1
ATOM 728 C C . CYS A 1 90 ? 12.258 -17.406 -10.422 1 92.94 90 CYS A C 1
ATOM 730 O O . CYS A 1 90 ? 12.43 -18.578 -10.781 1 92.94 90 CYS A O 1
ATOM 732 N N . LEU A 1 91 ? 11.531 -16.656 -11.094 1 92 91 LEU A N 1
ATOM 733 C CA . LEU A 1 91 ? 10.844 -16.938 -12.352 1 92 91 LEU A CA 1
ATOM 734 C C . LEU A 1 91 ? 11.281 -15.961 -13.438 1 92 91 LEU A C 1
ATOM 736 O O . LEU A 1 91 ? 11.289 -14.742 -13.219 1 92 91 LEU A O 1
ATOM 740 N N . ASN A 1 92 ? 11.617 -16.422 -14.602 1 91.75 92 ASN A N 1
ATOM 741 C CA . ASN A 1 92 ? 12.125 -15.594 -15.688 1 91.75 92 ASN A CA 1
ATOM 742 C C . ASN A 1 92 ? 11.102 -14.547 -16.125 1 91.75 92 ASN A C 1
ATOM 744 O O . ASN A 1 92 ? 11.469 -13.43 -16.484 1 91.75 92 ASN A O 1
ATOM 748 N N . LEU A 1 93 ? 9.852 -14.945 -16.109 1 94.19 93 LEU A N 1
ATOM 749 C CA . LEU A 1 93 ? 8.773 -14.047 -16.516 1 94.19 93 LEU A CA 1
ATOM 750 C C . LEU A 1 93 ? 8.742 -12.797 -15.633 1 94.19 93 LEU A C 1
ATOM 752 O O . LEU A 1 93 ? 8.281 -11.742 -16.062 1 94.19 93 LEU A O 1
ATOM 756 N N . LEU A 1 94 ? 9.258 -12.789 -14.438 1 94.06 94 LEU A N 1
ATOM 757 C CA . LEU A 1 94 ? 9.273 -11.672 -13.508 1 94.06 94 LEU A CA 1
ATOM 758 C C . LEU A 1 94 ? 10.578 -10.891 -13.625 1 94.06 94 LEU A C 1
ATOM 760 O O . LEU A 1 94 ? 10.805 -9.938 -12.875 1 94.06 94 LEU A O 1
ATOM 764 N N . GLY A 1 95 ? 11.391 -11.234 -14.555 1 91.06 95 GLY A N 1
ATOM 765 C CA . GLY A 1 95 ? 12.68 -10.602 -14.773 1 91.06 95 GLY A CA 1
ATOM 766 C C . GLY A 1 95 ? 13.008 -10.391 -16.234 1 91.06 95 GLY A C 1
ATOM 767 O O . GLY A 1 95 ? 12.391 -9.562 -16.906 1 91.06 95 GLY A O 1
ATOM 768 N N . GLU A 1 96 ? 13.938 -11.227 -16.703 1 90.44 96 GLU A N 1
ATOM 769 C CA . GLU A 1 96 ? 14.531 -11.023 -18.016 1 90.44 96 GLU A CA 1
ATOM 770 C C . GLU A 1 96 ? 13.508 -11.258 -19.125 1 90.44 96 GLU A C 1
ATOM 772 O O . GLU A 1 96 ? 13.57 -10.625 -20.172 1 90.44 96 GLU A O 1
ATOM 777 N N . ASP A 1 97 ? 12.562 -12.062 -18.891 1 93.75 97 ASP A N 1
ATOM 778 C CA . ASP A 1 97 ? 11.625 -12.438 -19.953 1 93.75 97 ASP A CA 1
ATOM 779 C C . ASP A 1 97 ? 10.359 -11.594 -19.875 1 93.75 97 ASP A C 1
ATOM 781 O O . ASP A 1 97 ? 9.453 -11.758 -20.688 1 93.75 97 ASP A O 1
ATOM 785 N N . TRP A 1 98 ? 10.281 -10.672 -18.984 1 95.44 98 TRP A N 1
ATOM 786 C CA . TRP A 1 98 ? 9.094 -9.828 -18.906 1 95.44 98 TRP A CA 1
ATOM 787 C C . TRP A 1 98 ? 9.055 -8.844 -20.078 1 95.44 98 TRP A C 1
ATOM 789 O O . TRP A 1 98 ? 10.078 -8.266 -20.438 1 95.44 98 TRP A O 1
ATOM 799 N N . THR A 1 99 ? 7.898 -8.695 -20.594 1 95.19 99 THR A N 1
ATOM 800 C CA . THR A 1 99 ? 7.586 -7.637 -21.562 1 95.19 99 THR A CA 1
ATOM 801 C C . THR A 1 99 ? 6.25 -6.977 -21.219 1 95.19 99 THR A C 1
ATOM 803 O O . THR A 1 99 ? 5.398 -7.59 -20.578 1 95.19 99 THR A O 1
ATOM 806 N N . PRO A 1 100 ? 6.129 -5.742 -21.719 1 95 100 PRO A N 1
ATOM 807 C CA . PRO A 1 100 ? 4.863 -5.055 -21.453 1 95 100 PRO A CA 1
ATOM 808 C C . PRO A 1 100 ? 3.656 -5.797 -22.016 1 95 100 PRO A C 1
ATOM 810 O O . PRO A 1 100 ? 2.516 -5.496 -21.656 1 95 100 PRO A O 1
ATOM 813 N N . ALA A 1 101 ? 3.934 -6.777 -22.844 1 94.25 101 ALA A N 1
ATOM 814 C CA . ALA A 1 101 ? 2.84 -7.562 -23.406 1 94.25 101 ALA A CA 1
ATOM 815 C C . ALA A 1 101 ? 2.363 -8.625 -22.422 1 94.25 101 ALA A C 1
ATOM 817 O O . ALA A 1 101 ? 1.277 -9.188 -22.594 1 94.25 101 ALA A O 1
ATOM 818 N N . CYS A 1 102 ? 3.068 -8.914 -21.422 1 95.44 102 CYS A N 1
ATOM 819 C CA . CYS A 1 102 ? 2.662 -9.859 -20.391 1 95.44 102 CYS A CA 1
ATOM 820 C C . CYS A 1 102 ? 1.569 -9.266 -19.516 1 95.44 102 CYS A C 1
ATOM 822 O O . CYS A 1 102 ? 1.205 -8.102 -19.672 1 95.44 102 CYS A O 1
ATOM 824 N N . SER A 1 103 ? 0.964 -10.109 -18.641 1 94.38 103 SER A N 1
ATOM 825 C CA . SER A 1 103 ? -0.133 -9.711 -17.766 1 94.38 103 SER A CA 1
ATOM 826 C C . SER A 1 103 ? -0.053 -10.414 -16.422 1 94.38 103 SER A C 1
ATOM 828 O O . SER A 1 103 ? 0.728 -11.352 -16.25 1 94.38 103 SER A O 1
ATOM 830 N N . ILE A 1 104 ? -0.841 -9.953 -15.531 1 94.94 104 ILE A N 1
ATOM 831 C CA . ILE A 1 104 ? -0.956 -10.633 -14.242 1 94.94 104 ILE A CA 1
ATOM 832 C C . ILE A 1 104 ? -1.466 -12.055 -14.453 1 94.94 104 ILE A C 1
ATOM 834 O O . ILE A 1 104 ? -1.003 -12.984 -13.789 1 94.94 104 ILE A O 1
ATOM 838 N N . GLU A 1 105 ? -2.379 -12.18 -15.422 1 94.62 105 GLU A N 1
ATOM 839 C CA . GLU A 1 105 ? -2.9 -13.508 -15.734 1 94.62 105 GLU A CA 1
ATOM 840 C C . GLU A 1 105 ? -1.786 -14.445 -16.188 1 94.62 105 GLU A C 1
ATOM 842 O O . GLU A 1 105 ? -1.738 -15.609 -15.766 1 94.62 105 GLU A O 1
ATOM 847 N N . SER A 1 106 ? -0.935 -13.977 -17 1 95.5 106 SER A N 1
ATOM 848 C CA . SER A 1 106 ? 0.16 -14.812 -17.484 1 95.5 106 SER A CA 1
ATOM 849 C C . SER A 1 106 ? 1.088 -15.219 -16.344 1 95.5 106 SER A C 1
ATOM 851 O O . SER A 1 106 ? 1.626 -16.328 -16.344 1 95.5 106 SER A O 1
ATOM 853 N N . ILE A 1 107 ? 1.287 -14.32 -15.43 1 97.06 107 ILE A N 1
ATOM 854 C CA . ILE A 1 107 ? 2.096 -14.625 -14.25 1 97.06 107 ILE A CA 1
ATOM 855 C C . ILE A 1 107 ? 1.446 -15.75 -13.453 1 97.06 107 ILE A C 1
ATOM 857 O O . ILE A 1 107 ? 2.105 -16.734 -13.109 1 97.06 107 ILE A O 1
ATOM 861 N N . LEU A 1 108 ? 0.14 -15.609 -13.227 1 97.06 108 LEU A N 1
ATOM 862 C CA . LEU A 1 108 ? -0.594 -16.609 -12.453 1 97.06 108 LEU A CA 1
ATOM 863 C C . LEU A 1 108 ? -0.537 -17.969 -13.125 1 97.06 108 LEU A C 1
ATOM 865 O O . LEU A 1 108 ? -0.294 -18.984 -12.461 1 97.06 108 LEU A O 1
ATOM 869 N N . LEU A 1 109 ? -0.659 -17.969 -14.352 1 95.62 109 LEU A N 1
ATOM 870 C CA . LEU A 1 109 ? -0.618 -19.203 -15.117 1 95.62 109 LEU A CA 1
ATOM 871 C C . LEU A 1 109 ? 0.765 -19.844 -15.047 1 95.62 109 LEU A C 1
ATOM 873 O O . LEU A 1 109 ? 0.885 -21.062 -14.883 1 95.62 109 LEU A O 1
ATOM 877 N N . SER A 1 110 ? 1.785 -19.047 -15.188 1 96.31 110 SER A N 1
ATOM 878 C CA . SER A 1 110 ? 3.156 -19.547 -15.148 1 96.31 110 SER A CA 1
ATOM 879 C C . SER A 1 110 ? 3.482 -20.156 -13.789 1 96.31 110 SER A C 1
ATOM 881 O O . SER A 1 110 ? 4.082 -21.234 -13.719 1 96.31 110 SER A O 1
ATOM 883 N N . ILE A 1 111 ? 3.047 -19.531 -12.758 1 97.62 111 ILE A N 1
ATOM 884 C CA . ILE A 1 111 ? 3.326 -20 -11.406 1 97.62 111 ILE A CA 1
ATOM 885 C C . ILE A 1 111 ? 2.553 -21.281 -11.125 1 97.62 111 ILE A C 1
ATOM 887 O O . ILE A 1 111 ? 3.096 -22.219 -10.547 1 97.62 111 ILE A O 1
ATOM 891 N N . GLN A 1 112 ? 1.317 -21.344 -11.523 1 96.56 112 GLN A N 1
ATOM 892 C CA . GLN A 1 112 ? 0.544 -22.562 -11.375 1 96.56 112 GLN A CA 1
ATOM 893 C C . GLN A 1 112 ? 1.214 -23.734 -12.109 1 96.56 112 GLN A C 1
ATOM 895 O O . GLN A 1 112 ? 1.31 -24.828 -11.57 1 96.56 112 GLN A O 1
ATOM 900 N N . SER A 1 113 ? 1.571 -23.438 -13.336 1 95.81 113 SER A N 1
ATOM 901 C CA . SER A 1 113 ? 2.24 -24.453 -14.141 1 95.81 113 SER A CA 1
ATOM 902 C C . SER A 1 113 ? 3.523 -24.938 -13.469 1 95.81 113 SER A C 1
ATOM 904 O O . SER A 1 113 ? 3.801 -26.141 -13.43 1 95.81 113 SER A O 1
ATOM 906 N N . MET A 1 114 ? 4.266 -24.016 -12.93 1 96.81 114 MET A N 1
ATOM 907 C CA . MET A 1 114 ? 5.516 -24.328 -12.242 1 96.81 114 MET A CA 1
ATOM 908 C C . MET A 1 114 ? 5.266 -25.25 -11.055 1 96.81 114 MET A C 1
ATOM 910 O O . MET A 1 114 ? 5.965 -26.25 -10.883 1 96.81 114 MET A O 1
ATOM 914 N N . LEU A 1 115 ? 4.309 -24.984 -10.266 1 97.75 115 LEU A N 1
ATOM 915 C CA . LEU A 1 115 ? 3.982 -25.812 -9.109 1 97.75 115 LEU A CA 1
ATOM 916 C C . LEU A 1 115 ? 3.463 -27.188 -9.555 1 97.75 115 LEU A C 1
ATOM 918 O O . LEU A 1 115 ? 3.816 -28.203 -8.969 1 97.75 115 LEU A O 1
ATOM 922 N N . HIS A 1 116 ? 2.646 -27.172 -10.547 1 96.44 116 HIS A N 1
ATOM 923 C CA . HIS A 1 116 ? 2.039 -28.406 -11.023 1 96.44 116 HIS A CA 1
ATOM 924 C C . HIS A 1 116 ? 3.104 -29.406 -11.461 1 96.44 116 HIS A C 1
ATOM 926 O O . HIS A 1 116 ? 2.963 -30.609 -11.234 1 96.44 116 HIS A O 1
ATOM 932 N N . SER A 1 117 ? 4.168 -28.953 -12.062 1 96.69 117 SER A N 1
ATO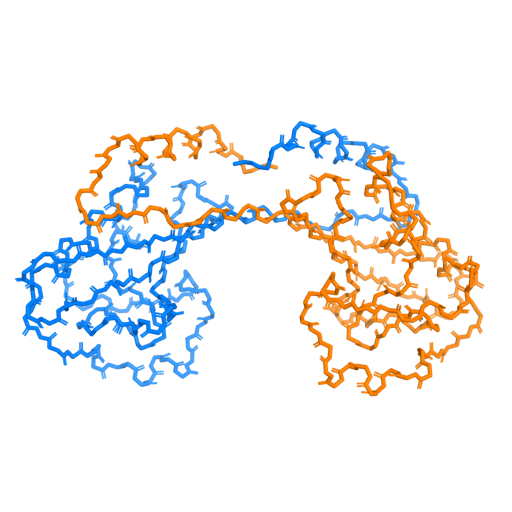M 933 C CA . SER A 1 117 ? 5.176 -29.828 -12.641 1 96.69 117 SER A CA 1
ATOM 934 C C . SER A 1 117 ? 6.242 -30.203 -11.609 1 96.69 117 SER A C 1
ATOM 936 O O . SER A 1 117 ? 7.121 -31.016 -11.891 1 96.69 117 SER A O 1
ATOM 938 N N . ASN A 1 118 ? 6.172 -29.641 -10.43 1 97.5 118 ASN A N 1
ATOM 939 C CA . ASN A 1 118 ? 7.223 -29.828 -9.43 1 97.5 118 ASN A CA 1
ATOM 940 C C . ASN A 1 118 ? 7.141 -31.219 -8.797 1 97.5 118 ASN A C 1
ATOM 942 O O . ASN A 1 118 ? 6.051 -31.688 -8.477 1 97.5 118 ASN A O 1
ATOM 946 N N . GLU A 1 119 ? 8.336 -31.828 -8.57 1 97 119 GLU A N 1
ATOM 947 C CA . GLU A 1 119 ? 8.422 -33.125 -7.906 1 97 119 GLU A CA 1
ATOM 948 C C . GLU A 1 119 ? 9.375 -33.094 -6.719 1 97 119 GLU A C 1
ATOM 950 O O . GLU A 1 119 ? 9.586 -34.094 -6.043 1 97 119 GLU A O 1
ATOM 955 N N . LEU A 1 120 ? 9.93 -31.938 -6.449 1 97 120 LEU A N 1
ATOM 956 C CA . LEU A 1 120 ? 10.953 -31.797 -5.414 1 97 120 LEU A CA 1
ATOM 957 C C . LEU A 1 120 ? 10.445 -30.953 -4.258 1 97 120 LEU A C 1
ATOM 959 O O . LEU A 1 120 ? 9.977 -29.828 -4.469 1 97 120 LEU A O 1
ATOM 963 N N . ALA A 1 121 ? 10.594 -31.484 -3.088 1 97.19 121 ALA A N 1
ATOM 964 C CA . ALA A 1 121 ? 10.219 -30.75 -1.882 1 97.19 121 ALA A CA 1
ATOM 965 C C . ALA A 1 121 ? 11.422 -30.047 -1.279 1 97.19 121 ALA A C 1
ATOM 967 O O . ALA A 1 121 ? 11.852 -30.359 -0.167 1 97.19 121 ALA A O 1
ATOM 968 N N . GLU A 1 122 ? 11.969 -29.078 -2.045 1 97.44 122 GLU A N 1
ATOM 969 C CA . GLU A 1 122 ? 13.188 -28.406 -1.604 1 97.44 122 GLU A CA 1
ATOM 970 C C . GLU A 1 122 ? 13.164 -26.922 -1.97 1 97.44 122 GLU A C 1
ATOM 972 O O . GLU A 1 122 ? 12.391 -26.516 -2.836 1 97.44 122 GLU A O 1
ATOM 977 N N . ARG A 1 123 ? 13.977 -26.188 -1.285 1 97.19 123 ARG A N 1
ATOM 978 C CA . ARG A 1 123 ? 14.234 -24.781 -1.572 1 97.19 123 ARG A CA 1
ATOM 979 C C . ARG A 1 123 ? 15.438 -24.625 -2.492 1 97.19 123 ARG A C 1
ATOM 981 O O . ARG A 1 123 ? 16.156 -25.594 -2.748 1 97.19 123 ARG A O 1
ATOM 988 N N . PRO A 1 124 ? 15.625 -23.344 -3.023 1 92.69 124 PRO A N 1
ATOM 989 C CA . PRO A 1 124 ? 16.906 -23.109 -3.705 1 92.69 124 PRO A CA 1
ATOM 990 C C . PRO A 1 124 ? 18.109 -23.391 -2.812 1 92.69 124 PRO A C 1
ATOM 992 O O . PRO A 1 124 ? 18.047 -23.188 -1.598 1 92.69 124 PRO A O 1
ATOM 995 N N . PRO A 1 125 ? 19.141 -23.891 -3.455 1 93.69 125 PRO A N 1
ATOM 996 C CA . PRO A 1 125 ? 20.312 -24.266 -2.662 1 93.69 125 PRO A CA 1
ATOM 997 C C . PRO A 1 125 ? 20.859 -23.125 -1.813 1 93.69 125 PRO A C 1
ATOM 999 O O . PRO A 1 125 ? 21.422 -23.344 -0.745 1 93.69 125 PRO A O 1
ATOM 1002 N N . ASP A 1 126 ? 20.719 -21.906 -2.213 1 93 126 ASP A N 1
ATOM 1003 C CA . ASP A 1 126 ? 21.266 -20.766 -1.503 1 93 126 ASP A CA 1
ATOM 1004 C C . ASP A 1 126 ? 20.203 -20.062 -0.676 1 93 126 ASP A C 1
ATOM 1006 O O . ASP A 1 126 ? 20.328 -18.875 -0.365 1 93 126 ASP A O 1
ATOM 1010 N N . ASP A 1 127 ? 19.125 -20.703 -0.304 1 93.31 127 ASP A N 1
ATOM 1011 C CA . ASP A 1 127 ? 17.969 -20.125 0.36 1 93.31 127 ASP A CA 1
ATOM 1012 C C . ASP A 1 127 ? 18.375 -19.375 1.627 1 93.31 127 ASP A C 1
ATOM 1014 O O . ASP A 1 127 ? 18.062 -18.203 1.785 1 93.31 127 ASP A O 1
ATOM 1018 N N . THR A 1 128 ? 19.109 -20.016 2.502 1 92.69 128 THR A N 1
ATOM 1019 C CA . THR A 1 128 ? 19.484 -19.438 3.783 1 92.69 128 THR A CA 1
ATOM 1020 C C . THR A 1 128 ? 20.312 -18.172 3.572 1 92.69 128 THR A C 1
ATOM 1022 O O . THR A 1 128 ? 20.047 -17.125 4.184 1 92.69 128 THR A O 1
ATOM 1025 N N . GLN A 1 129 ? 21.297 -18.281 2.746 1 91.44 129 GLN A N 1
ATOM 1026 C CA . GLN A 1 129 ? 22.156 -17.141 2.477 1 91.44 129 GLN A CA 1
ATOM 1027 C C . GLN A 1 129 ? 21.375 -15.992 1.849 1 91.44 129 GLN A C 1
ATOM 1029 O O . GLN A 1 129 ? 21.531 -14.836 2.236 1 91.44 129 GLN A O 1
ATOM 1034 N N . TYR A 1 130 ? 20.547 -16.297 0.894 1 89.25 130 TYR A N 1
ATOM 1035 C CA . TYR A 1 130 ? 19.781 -15.297 0.169 1 89.25 130 TYR A CA 1
ATOM 1036 C C . TYR A 1 130 ? 18.828 -14.555 1.106 1 89.25 130 TYR A C 1
ATOM 1038 O O . TYR A 1 130 ? 18.766 -13.32 1.099 1 89.25 130 TYR A O 1
ATOM 1046 N N . THR A 1 131 ? 18.094 -15.25 1.973 1 90.19 131 THR A N 1
ATOM 1047 C CA . THR A 1 131 ? 17.016 -14.648 2.766 1 90.19 131 THR A CA 1
ATOM 1048 C C . THR A 1 131 ? 17.609 -13.797 3.891 1 90.19 131 THR A C 1
ATOM 1050 O O . THR A 1 131 ? 16.922 -12.906 4.414 1 90.19 131 THR A O 1
ATOM 1053 N N . LYS A 1 132 ? 18.797 -14.016 4.203 1 86.44 132 LYS A N 1
ATOM 1054 C CA . LYS A 1 132 ? 19.453 -13.227 5.234 1 86.44 132 LYS A CA 1
ATOM 1055 C C . LYS A 1 132 ? 19.688 -11.789 4.77 1 86.44 132 LYS A C 1
ATOM 1057 O O . LYS A 1 132 ? 19.594 -10.852 5.566 1 86.44 132 LYS A O 1
ATOM 1062 N N . SER A 1 133 ? 19.906 -11.594 3.477 1 85.19 133 SER A N 1
ATOM 1063 C CA . SER A 1 133 ? 20.312 -10.281 2.98 1 85.19 133 SER A CA 1
ATOM 1064 C C . SER A 1 133 ? 19.312 -9.75 1.96 1 85.19 133 SER A C 1
ATOM 1066 O O . SER A 1 133 ? 19.469 -8.641 1.442 1 85.19 133 SER A O 1
ATOM 1068 N N . ALA A 1 134 ? 18.344 -10.477 1.673 1 81.81 134 ALA A N 1
ATOM 1069 C CA . ALA A 1 134 ? 17.422 -10.109 0.605 1 81.81 134 ALA A CA 1
ATOM 1070 C C . ALA A 1 134 ? 16.656 -8.828 0.951 1 81.81 134 ALA A C 1
ATOM 1072 O O . ALA A 1 134 ? 16.312 -8.602 2.111 1 81.81 134 ALA A O 1
ATOM 1073 N N . PRO A 1 135 ? 16.438 -8.016 -0.078 1 76.75 135 PRO A N 1
ATOM 1074 C CA . PRO A 1 135 ? 15.578 -6.855 0.15 1 76.75 135 PRO A CA 1
ATOM 1075 C C . PRO A 1 135 ? 14.117 -7.242 0.398 1 76.75 135 PRO A C 1
ATOM 1077 O O . PRO A 1 135 ? 13.703 -8.352 0.059 1 76.75 135 PRO A O 1
ATOM 1080 N N . LYS A 1 136 ? 13.375 -6.398 0.924 1 70 136 LYS A N 1
ATOM 1081 C CA . LYS A 1 136 ? 11.945 -6.637 1.148 1 70 136 LYS A CA 1
ATOM 1082 C C . LYS A 1 136 ? 11.203 -6.812 -0.173 1 70 136 LYS A C 1
ATOM 1084 O O . LYS A 1 136 ? 10.344 -7.688 -0.299 1 70 136 LYS A O 1
ATOM 1089 N N . ASP A 1 137 ? 11.578 -5.922 -1.128 1 75.38 137 ASP A N 1
ATOM 1090 C CA . ASP A 1 137 ? 10.992 -6.004 -2.465 1 75.38 137 ASP A CA 1
ATOM 1091 C C . ASP A 1 137 ? 11.82 -6.914 -3.369 1 75.38 137 ASP A C 1
ATOM 1093 O O . ASP A 1 137 ? 12.984 -6.617 -3.666 1 75.38 137 ASP A O 1
ATOM 1097 N N . PRO A 1 138 ? 11.219 -7.977 -3.793 1 81.19 138 PRO A N 1
ATOM 1098 C CA . PRO A 1 138 ? 11.984 -8.891 -4.641 1 81.19 138 PRO A CA 1
ATOM 1099 C C . PRO A 1 138 ? 12.469 -8.234 -5.93 1 81.19 138 PRO A C 1
ATOM 1101 O O . PRO A 1 138 ? 13.406 -8.727 -6.566 1 81.19 138 PRO A O 1
ATOM 1104 N N . LYS A 1 139 ? 11.859 -7.191 -6.305 1 77.25 139 LYS A N 1
ATOM 1105 C CA . LYS A 1 139 ? 12.25 -6.52 -7.543 1 77.25 139 LYS A CA 1
ATOM 1106 C C . LYS A 1 139 ? 13.617 -5.852 -7.391 1 77.25 139 LYS A C 1
ATOM 1108 O O . LYS A 1 139 ? 14.25 -5.496 -8.391 1 77.25 139 LYS A O 1
ATOM 1113 N N . ARG A 1 140 ? 14.016 -5.723 -6.242 1 71.44 140 ARG A N 1
ATOM 1114 C CA . ARG A 1 140 ? 15.305 -5.074 -5.984 1 71.44 140 ARG A CA 1
ATOM 1115 C C . ARG A 1 140 ? 16.422 -6.102 -5.848 1 71.44 140 ARG A C 1
ATOM 1117 O O . ARG A 1 140 ? 17.547 -5.758 -5.484 1 71.44 140 ARG A O 1
ATOM 1124 N N . THR A 1 141 ? 15.984 -7.316 -6.074 1 67.88 141 THR A N 1
ATOM 1125 C CA . THR A 1 141 ? 16.969 -8.391 -5.98 1 67.88 141 THR A CA 1
ATOM 1126 C C . THR A 1 141 ? 17.484 -8.773 -7.363 1 67.88 141 THR A C 1
ATOM 1128 O O . THR A 1 141 ? 16.797 -8.586 -8.367 1 67.88 141 THR A O 1
ATOM 1131 N N . THR A 1 142 ? 18.812 -9.18 -7.441 1 62.34 142 THR A N 1
ATOM 1132 C CA . THR A 1 142 ? 19.359 -9.836 -8.625 1 62.34 142 THR A CA 1
ATOM 1133 C C . THR A 1 142 ? 19.391 -11.352 -8.438 1 62.34 142 THR A C 1
ATOM 1135 O O . THR A 1 142 ? 20.125 -11.859 -7.59 1 62.34 142 THR A O 1
ATOM 1138 N N . PHE A 1 143 ? 18.406 -12.047 -9.078 1 54.03 143 PHE A N 1
ATOM 1139 C CA . PHE A 1 143 ? 18.359 -13.5 -8.977 1 54.03 143 PHE A CA 1
ATOM 1140 C C . PHE A 1 143 ? 19.344 -14.141 -9.945 1 54.03 143 PHE A C 1
ATOM 1142 O O . PHE A 1 143 ? 19.594 -13.609 -11.031 1 54.03 143 PHE A O 1
ATOM 1149 N N . VAL A 1 144 ? 20.156 -15.055 -9.461 1 50.75 144 VAL A N 1
ATOM 1150 C CA . VAL A 1 144 ? 20.938 -15.906 -10.344 1 50.75 144 VAL A CA 1
ATOM 1151 C C . VAL A 1 144 ? 20.078 -17.031 -10.891 1 50.75 144 VAL A C 1
ATOM 1153 O O . VAL A 1 144 ? 19.578 -17.859 -10.125 1 50.75 144 VAL A O 1
ATOM 1156 N N . TYR A 1 145 ? 19.438 -16.797 -12.102 1 54.12 145 TYR A N 1
ATOM 1157 C CA . TYR A 1 145 ? 18.609 -17.812 -12.734 1 54.12 145 TYR A CA 1
ATOM 1158 C C . TYR A 1 145 ? 19.438 -19.016 -13.141 1 54.12 145 TYR A C 1
ATOM 1160 O O . TYR A 1 145 ? 20.438 -18.891 -13.859 1 54.12 145 TYR A O 1
ATOM 1168 N N . HIS A 1 146 ? 19.594 -19.844 -12.359 1 44.28 146 HIS A N 1
ATOM 1169 C CA . HIS A 1 146 ? 20.391 -21 -12.742 1 44.28 146 HIS A CA 1
ATOM 1170 C C . HIS A 1 146 ? 19.688 -21.828 -13.82 1 44.28 146 HIS A C 1
ATOM 1172 O O . HIS A 1 146 ? 20.344 -22.484 -14.625 1 44.28 146 HIS A O 1
ATOM 1178 N N . ASP A 1 147 ? 18.438 -22.25 -13.625 1 40.97 147 ASP A N 1
ATOM 1179 C CA . ASP A 1 147 ? 17.891 -23.172 -14.617 1 40.97 147 ASP A CA 1
ATOM 1180 C C . ASP A 1 147 ? 17.062 -22.422 -15.656 1 40.97 147 ASP A C 1
ATOM 1182 O O . ASP A 1 147 ? 16.234 -21.578 -15.297 1 40.97 147 ASP A O 1
ATOM 1186 N N . ASP A 1 148 ? 17.578 -22.172 -16.844 1 43.44 148 ASP A N 1
ATOM 1187 C CA . ASP A 1 148 ? 17.047 -21.547 -18.062 1 43.44 148 ASP A CA 1
ATOM 1188 C C . ASP A 1 148 ? 15.586 -21.906 -18.266 1 43.44 148 ASP A C 1
ATOM 1190 O O . ASP A 1 148 ? 14.93 -21.391 -19.172 1 43.44 148 ASP A O 1
ATOM 1194 N N . ASN A 1 149 ? 15.047 -23 -17.719 1 42.84 149 ASN A N 1
ATOM 1195 C CA . ASN A 1 149 ? 13.789 -23.5 -18.25 1 42.84 149 ASN A CA 1
ATOM 1196 C C . ASN A 1 149 ? 12.586 -22.875 -17.562 1 42.84 149 ASN A C 1
ATOM 1198 O O . ASN A 1 149 ? 11.438 -23.234 -17.828 1 42.84 149 ASN A O 1
ATOM 1202 N N . VAL A 1 150 ? 12.836 -22.25 -16.438 1 40.94 150 VAL A N 1
ATOM 1203 C CA . VAL A 1 150 ? 11.562 -21.938 -15.805 1 40.94 150 VAL A CA 1
ATOM 1204 C C . VAL A 1 150 ? 11.172 -20.484 -16.125 1 40.94 150 VAL A C 1
ATOM 1206 O O . VAL A 1 150 ? 12.008 -19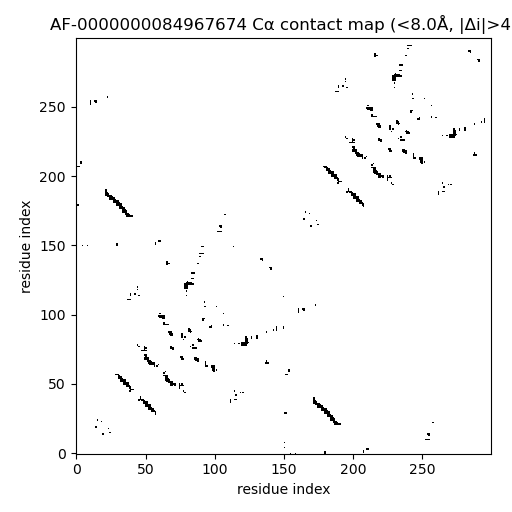.594 -16.094 1 40.94 150 VAL A O 1
ATOM 1209 N N . MET B 1 1 ? -3.201 8.406 -9.43 1 54.59 1 MET B N 1
ATOM 1210 C CA . MET B 1 1 ? -3.689 7.176 -10.047 1 54.59 1 MET B CA 1
ATOM 1211 C C . MET B 1 1 ? -2.607 6.527 -10.906 1 54.59 1 MET B C 1
ATOM 1213 O O . MET B 1 1 ? -1.742 7.219 -11.445 1 54.59 1 MET B O 1
ATOM 1217 N N . HIS B 1 2 ? -2.539 5.172 -10.828 1 67.38 2 HIS B N 1
ATOM 1218 C CA . HIS B 1 2 ? -1.566 4.488 -11.672 1 67.38 2 HIS B CA 1
ATOM 1219 C C . HIS B 1 2 ? -1.74 4.875 -13.141 1 67.38 2 HIS B C 1
ATOM 1221 O O . HIS B 1 2 ? -2.867 5 -13.625 1 67.38 2 HIS B O 1
ATOM 1227 N N . PRO B 1 3 ? -0.696 5.301 -13.75 1 71.56 3 PRO B N 1
ATOM 1228 C CA . PRO B 1 3 ? -0.787 5.77 -15.133 1 71.56 3 PRO B CA 1
ATOM 1229 C C . PRO B 1 3 ? -1.481 4.77 -16.047 1 71.56 3 PRO B C 1
ATOM 1231 O O . PRO B 1 3 ? -2.08 5.16 -17.062 1 71.56 3 PRO B O 1
ATOM 1234 N N . TYR B 1 4 ? -1.402 3.559 -15.727 1 77.19 4 TYR B N 1
ATOM 1235 C CA . TYR B 1 4 ? -2.029 2.537 -16.562 1 77.19 4 TYR B CA 1
ATOM 1236 C C . TYR B 1 4 ? -3.236 1.927 -15.859 1 77.19 4 TYR B C 1
ATOM 1238 O O . TYR B 1 4 ? -3.434 0.71 -15.898 1 77.19 4 TYR B O 1
ATOM 1246 N N . HIS B 1 5 ? -3.955 2.729 -15.188 1 74.31 5 HIS B N 1
ATOM 1247 C CA . HIS B 1 5 ? -5.105 2.285 -14.406 1 74.31 5 HIS B CA 1
ATOM 1248 C C . HIS B 1 5 ? -6.141 1.604 -15.289 1 74.31 5 HIS B C 1
ATOM 1250 O O . HIS B 1 5 ? -6.801 0.652 -14.867 1 74.31 5 HIS B O 1
ATOM 1256 N N . LYS B 1 6 ? -6.375 2.092 -16.578 1 76.88 6 LYS B N 1
ATOM 1257 C CA . LYS B 1 6 ? -7.336 1.473 -17.484 1 76.88 6 LYS B CA 1
ATOM 1258 C C . LYS B 1 6 ? -6.93 0.041 -17.828 1 76.88 6 LYS B C 1
ATOM 1260 O O . LYS B 1 6 ? -7.77 -0.86 -17.844 1 76.88 6 LYS B O 1
ATOM 1265 N N . ARG B 1 7 ? -5.668 -0.115 -18.031 1 82.31 7 ARG B N 1
ATOM 1266 C CA . ARG B 1 7 ? -5.172 -1.46 -18.312 1 82.31 7 ARG B CA 1
ATOM 1267 C C . ARG B 1 7 ? -5.371 -2.373 -17.109 1 82.31 7 ARG B C 1
ATOM 1269 O O . ARG B 1 7 ? -5.809 -3.516 -17.25 1 82.31 7 ARG B O 1
ATOM 1276 N N . LEU B 1 8 ? -4.996 -1.837 -15.945 1 83.19 8 LEU B N 1
ATOM 1277 C CA . LEU B 1 8 ? -5.113 -2.623 -1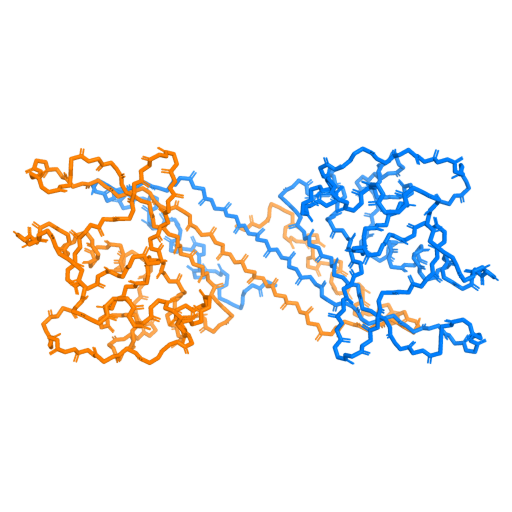4.727 1 83.19 8 LEU B CA 1
ATOM 1278 C C . LEU B 1 8 ? -6.555 -3.057 -14.492 1 83.19 8 LEU B C 1
ATOM 1280 O O . LEU B 1 8 ? -6.812 -4.195 -14.094 1 83.19 8 LEU B O 1
ATOM 1284 N N . ALA B 1 9 ? -7.41 -2.127 -14.812 1 80.06 9 ALA B N 1
ATOM 1285 C CA . ALA B 1 9 ? -8.828 -2.439 -14.664 1 80.06 9 ALA B CA 1
ATOM 1286 C C . ALA B 1 9 ? -9.25 -3.557 -15.617 1 80.06 9 ALA B C 1
ATOM 1288 O O . ALA B 1 9 ? -9.984 -4.465 -15.234 1 80.06 9 ALA B O 1
ATOM 1289 N N . LYS B 1 10 ? -8.789 -3.471 -16.797 1 86.5 10 LYS B N 1
ATOM 1290 C CA . LYS B 1 10 ? -9.086 -4.504 -17.781 1 86.5 10 LYS B CA 1
ATOM 1291 C C . LYS B 1 10 ? -8.516 -5.852 -17.359 1 86.5 10 LYS B C 1
ATOM 1293 O O . LYS B 1 10 ? -9.164 -6.891 -17.516 1 86.5 10 LYS B O 1
ATOM 1298 N N . GLU B 1 11 ? -7.297 -5.84 -16.891 1 88.62 11 GLU B N 1
ATOM 1299 C CA . GLU B 1 11 ? -6.672 -7.074 -16.422 1 88.62 11 GLU B CA 1
ATOM 1300 C C . GLU B 1 11 ? -7.453 -7.695 -15.273 1 88.62 11 GLU B C 1
ATOM 1302 O O . GLU B 1 11 ? -7.637 -8.914 -15.227 1 88.62 11 GLU B O 1
ATOM 1307 N N . TYR B 1 12 ? -7.844 -6.828 -14.398 1 83.38 12 TYR B N 1
ATOM 1308 C CA . TYR B 1 12 ? -8.656 -7.312 -13.281 1 83.38 12 TYR B CA 1
ATOM 1309 C C . TYR B 1 12 ? -9.922 -7.992 -13.781 1 83.38 12 TYR B C 1
ATOM 1311 O O . TYR B 1 12 ? -10.266 -9.086 -13.328 1 83.38 12 TYR B O 1
ATOM 1319 N N . GLN B 1 13 ? -10.539 -7.332 -14.664 1 85.56 13 GLN B N 1
ATOM 1320 C CA . GLN B 1 13 ? -11.75 -7.895 -15.242 1 85.56 13 GLN B CA 1
ATOM 1321 C C . GLN B 1 13 ? -11.461 -9.211 -15.969 1 85.56 13 GLN B C 1
ATOM 1323 O O . GLN B 1 13 ? -12.219 -10.172 -15.844 1 85.56 13 GLN B O 1
ATOM 1328 N N . ALA B 1 14 ? -10.391 -9.195 -16.656 1 89.31 14 ALA B N 1
ATOM 1329 C CA . ALA B 1 14 ? -10.008 -10.391 -17.406 1 89.31 14 ALA B CA 1
ATOM 1330 C C . ALA B 1 14 ? -9.742 -11.562 -16.453 1 89.31 14 ALA B C 1
ATOM 1332 O O . ALA B 1 14 ? -10.156 -12.688 -16.734 1 89.31 14 ALA B O 1
ATOM 1333 N N . ILE B 1 15 ? -9.078 -11.281 -15.406 1 89.38 15 ILE B N 1
ATOM 1334 C CA . ILE B 1 15 ? -8.75 -12.312 -14.438 1 89.38 15 ILE B CA 1
ATOM 1335 C C . ILE B 1 15 ? -10.031 -12.867 -13.82 1 89.38 15 ILE B C 1
ATOM 1337 O O . ILE B 1 15 ? -10.188 -14.086 -13.688 1 89.38 15 ILE B O 1
ATOM 1341 N N . THR B 1 16 ? -10.883 -11.977 -13.438 1 84.44 16 THR B N 1
ATOM 1342 C CA . THR B 1 16 ? -12.141 -12.367 -12.828 1 84.44 16 THR B CA 1
ATOM 1343 C C . THR B 1 16 ? -12.992 -13.18 -13.805 1 84.44 16 THR B C 1
ATOM 1345 O O . THR B 1 16 ? -13.609 -14.172 -13.414 1 84.44 16 THR B O 1
ATOM 1348 N N . LYS B 1 17 ? -12.906 -12.859 -15.023 1 88.88 17 LYS B N 1
ATOM 1349 C CA . LYS B 1 17 ? -13.695 -13.531 -16.047 1 88.88 17 LYS B CA 1
ATOM 1350 C C . LYS B 1 17 ? -13.055 -14.852 -16.469 1 88.88 17 LYS B C 1
ATOM 1352 O O . LYS B 1 17 ? -13.75 -15.82 -16.781 1 88.88 17 LYS B O 1
ATOM 1357 N N . ALA B 1 18 ? -11.742 -14.82 -16.562 1 88.25 18 ALA B N 1
ATOM 1358 C CA . ALA B 1 18 ? -11.008 -16 -17 1 88.25 18 ALA B CA 1
ATOM 1359 C C . ALA B 1 18 ? -11.289 -17.188 -16.078 1 88.25 18 ALA B C 1
ATOM 1361 O O . ALA B 1 18 ? -11.227 -18.344 -16.5 1 88.25 18 ALA B O 1
ATOM 1362 N N . ASN B 1 19 ? -11.633 -16.938 -14.938 1 88.81 19 ASN B N 1
ATOM 1363 C CA . ASN B 1 19 ? -11.938 -18 -13.977 1 88.81 19 ASN B CA 1
ATOM 1364 C C . ASN B 1 19 ? -10.906 -19.125 -14.039 1 88.81 19 ASN B C 1
ATOM 1366 O O . ASN B 1 19 ? -11.258 -20.281 -14.211 1 88.81 19 ASN B O 1
ATOM 1370 N N . LEU B 1 20 ? -9.695 -18.781 -13.961 1 91.12 20 LEU B N 1
ATOM 1371 C CA . LEU B 1 20 ? -8.617 -19.766 -13.992 1 91.12 20 LEU B CA 1
ATOM 1372 C C . LEU B 1 20 ? -8.812 -20.828 -12.922 1 91.12 20 LEU B C 1
ATOM 1374 O O . LEU B 1 20 ? -8.906 -20.5 -11.734 1 91.12 20 LEU B O 1
ATOM 1378 N N . PRO B 1 21 ? -8.883 -22.094 -13.375 1 93.06 21 PRO B N 1
ATOM 1379 C CA . PRO B 1 21 ? -9.047 -23.141 -12.367 1 93.06 21 PRO B CA 1
ATOM 1380 C C . PRO B 1 21 ? -7.949 -23.125 -11.312 1 93.06 21 PRO B C 1
ATOM 1382 O O . PRO B 1 21 ? -6.766 -23.031 -11.648 1 93.06 21 PRO B O 1
ATOM 1385 N N . GLY B 1 22 ? -8.398 -23.141 -10.07 1 94.69 22 GLY B N 1
ATOM 1386 C CA . GLY B 1 22 ? -7.449 -23.219 -8.977 1 94.69 22 GLY B CA 1
ATOM 1387 C C . GLY B 1 22 ? -6.938 -21.859 -8.539 1 94.69 22 GLY B C 1
ATOM 1388 O O . GLY B 1 22 ? -6.113 -21.766 -7.621 1 94.69 22 GLY B O 1
ATOM 1389 N N . VAL B 1 23 ? -7.301 -20.797 -9.219 1 95.62 23 VAL B N 1
ATOM 1390 C CA . VAL B 1 23 ? -6.863 -19.438 -8.859 1 95.62 23 VAL B CA 1
ATOM 1391 C C . VAL B 1 23 ? -8.07 -18.609 -8.445 1 95.62 23 VAL B C 1
ATOM 1393 O O . VAL B 1 23 ? -9.102 -18.609 -9.117 1 95.62 23 VAL B O 1
ATOM 1396 N N . GLU B 1 24 ? -7.961 -17.984 -7.324 1 93.5 24 GLU B N 1
ATOM 1397 C CA . GLU B 1 24 ? -9.031 -17.109 -6.828 1 93.5 24 GLU B CA 1
ATOM 1398 C C . GLU B 1 24 ? -8.477 -15.805 -6.281 1 93.5 24 GLU B C 1
ATOM 1400 O O . GLU B 1 24 ? -7.492 -15.805 -5.531 1 93.5 24 GLU B O 1
ATOM 1405 N N . LEU B 1 25 ? -9.062 -14.75 -6.672 1 90.44 25 LEU B N 1
ATOM 1406 C CA . LEU B 1 25 ? -8.742 -13.469 -6.047 1 90.44 25 LEU B CA 1
ATOM 1407 C C . LEU B 1 25 ? -9.336 -13.383 -4.645 1 90.44 25 LEU B C 1
ATOM 1409 O O . LEU B 1 25 ? -10.555 -13.492 -4.473 1 90.44 25 LEU B O 1
ATOM 1413 N N . VAL B 1 26 ? -8.492 -13.242 -3.705 1 88.75 26 VAL B N 1
ATOM 1414 C CA . VAL B 1 26 ? -8.906 -13.227 -2.307 1 88.75 26 VAL B CA 1
ATOM 1415 C C . VAL B 1 26 ? -9.195 -11.797 -1.868 1 88.75 26 VAL B C 1
ATOM 1417 O O . VAL B 1 26 ? -10.18 -11.539 -1.168 1 88.75 26 VAL B O 1
ATOM 1420 N N . SER B 1 27 ? -8.297 -10.828 -2.242 1 84.81 27 SER B N 1
ATOM 1421 C CA . SER B 1 27 ? -8.469 -9.438 -1.851 1 84.81 27 SER B CA 1
ATOM 1422 C C . SER B 1 27 ? -7.688 -8.5 -2.77 1 84.81 27 SER B C 1
ATOM 1424 O O . SER B 1 27 ? -6.746 -8.93 -3.439 1 84.81 27 SER B O 1
ATOM 1426 N N . SER B 1 28 ? -8.156 -7.344 -3.02 1 78.38 28 SER B N 1
ATOM 1427 C CA . SER B 1 28 ? -7.488 -6.246 -3.717 1 78.38 28 SER B CA 1
ATOM 1428 C C . SER B 1 28 ? -7.414 -5 -2.842 1 78.38 28 SER B C 1
ATOM 1430 O O . SER B 1 28 ? -8.406 -4.613 -2.213 1 78.38 28 SER B O 1
ATOM 1432 N N . GLU B 1 29 ? -6.223 -4.648 -2.533 1 70.56 29 GLU B N 1
ATOM 1433 C CA . GLU B 1 29 ? -6.043 -3.447 -1.725 1 70.56 29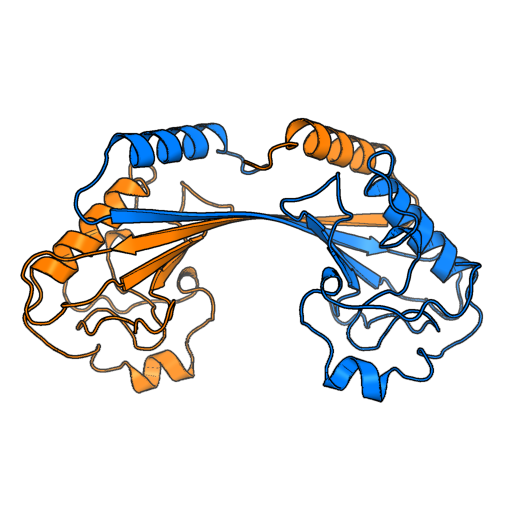 GLU B CA 1
ATOM 1434 C C . GLU B 1 29 ? -5.363 -2.34 -2.523 1 70.56 29 GLU B C 1
ATOM 1436 O O . GLU B 1 29 ? -4.352 -2.576 -3.184 1 70.56 29 GLU B O 1
ATOM 1441 N N . GLU B 1 30 ? -6.109 -1.401 -2.832 1 63.31 30 GLU B N 1
ATOM 1442 C CA . GLU B 1 30 ? -5.523 -0.204 -3.428 1 63.31 30 GLU B CA 1
ATOM 1443 C C . GLU B 1 30 ? -5.168 0.825 -2.359 1 63.31 30 GLU B C 1
ATOM 1445 O O . GLU B 1 30 ? -6.031 1.269 -1.602 1 63.31 30 GLU B O 1
ATOM 1450 N N . LEU B 1 31 ? -3.934 0.653 -1.949 1 63.12 31 LEU B N 1
ATOM 1451 C CA . LEU B 1 31 ? -3.566 1.68 -0.981 1 63.12 31 LEU B CA 1
ATOM 1452 C C . LEU B 1 31 ? -2.867 2.85 -1.667 1 63.12 31 LEU B C 1
ATOM 1454 O O . LEU B 1 31 ? -2.035 2.646 -2.555 1 63.12 31 LEU B O 1
ATOM 1458 N N . GLN B 1 32 ? -3.518 3.963 -1.645 1 74.62 32 GLN B N 1
ATOM 1459 C CA . GLN B 1 32 ? -2.826 5.18 -2.055 1 74.62 32 GLN B CA 1
ATOM 1460 C C . GLN B 1 32 ? -2.213 5.895 -0.854 1 74.62 32 GLN B C 1
ATOM 1462 O O . GLN B 1 32 ? -2.873 6.074 0.172 1 74.62 32 GLN B O 1
ATOM 1467 N N . SER B 1 33 ? -0.858 6.043 -0.946 1 82.94 33 SER B N 1
ATOM 1468 C CA . SER B 1 33 ? -0.167 6.793 0.099 1 82.94 33 SER B CA 1
ATOM 1469 C C . SER B 1 33 ? 0.464 8.062 -0.457 1 82.94 33 SER B C 1
ATOM 1471 O O . SER B 1 33 ? 1.064 8.047 -1.533 1 82.94 33 SER B O 1
ATOM 1473 N N . LEU B 1 34 ? 0.193 9.172 0.268 1 87 34 LEU B N 1
ATOM 1474 C CA . LEU B 1 34 ? 0.768 10.469 -0.058 1 87 34 LEU B CA 1
ATOM 1475 C C . LEU B 1 34 ? 1.736 10.93 1.028 1 87 34 LEU B C 1
ATOM 1477 O O . LEU B 1 34 ? 1.458 10.766 2.219 1 87 34 LEU B O 1
ATOM 1481 N N . LEU B 1 35 ? 2.885 11.359 0.614 1 91.69 35 LEU B N 1
ATOM 1482 C CA . LEU B 1 35 ? 3.844 11.953 1.542 1 91.69 35 LEU B CA 1
ATOM 1483 C C . LEU B 1 35 ? 3.9 13.469 1.373 1 91.69 35 LEU B C 1
ATOM 1485 O O . LEU B 1 35 ? 4.145 13.961 0.271 1 91.69 35 LEU B O 1
ATOM 1489 N N . PHE B 1 36 ? 3.699 14.18 2.482 1 94.81 36 PHE B N 1
ATOM 1490 C CA . PHE B 1 36 ? 3.723 15.641 2.465 1 94.81 36 PHE B CA 1
ATOM 1491 C C . PHE B 1 36 ? 4.871 16.172 3.312 1 94.81 36 PHE B C 1
ATOM 1493 O O . PHE B 1 36 ? 5.172 15.633 4.375 1 94.81 36 PHE B O 1
ATOM 1500 N N . LYS B 1 37 ? 5.453 17.234 2.846 1 96.81 37 LYS B N 1
ATOM 1501 C CA . LYS B 1 37 ? 6.348 18.078 3.643 1 96.81 37 LYS B CA 1
ATOM 1502 C C . LYS B 1 37 ? 5.59 19.234 4.285 1 96.81 37 LYS B C 1
ATOM 1504 O O . LYS B 1 37 ? 4.816 19.922 3.619 1 96.81 37 LYS B O 1
ATOM 1509 N N . ILE B 1 38 ? 5.75 19.438 5.57 1 97.25 38 ILE B N 1
ATOM 1510 C CA . ILE B 1 38 ? 5.145 20.531 6.312 1 97.25 38 ILE B CA 1
ATOM 1511 C C . ILE B 1 38 ? 6.238 21.422 6.898 1 97.25 38 ILE B C 1
ATOM 1513 O O . ILE B 1 38 ? 7.129 20.938 7.602 1 97.25 38 ILE B O 1
ATOM 1517 N N . HIS B 1 39 ? 6.109 22.641 6.598 1 97 39 HIS B N 1
ATOM 1518 C CA . HIS B 1 39 ? 7.016 23.656 7.129 1 97 39 HIS B CA 1
ATOM 1519 C C . HIS B 1 39 ? 6.254 24.719 7.926 1 97 39 HIS B C 1
ATOM 1521 O O . HIS B 1 39 ? 5.195 25.172 7.5 1 97 39 HIS B O 1
ATOM 1527 N N . ILE B 1 40 ? 6.824 25.078 9.07 1 97.06 40 ILE B N 1
ATOM 1528 C CA . ILE B 1 40 ? 6.238 26.125 9.891 1 97.06 40 ILE B CA 1
ATOM 1529 C C . ILE B 1 40 ? 7.16 27.344 9.906 1 97.06 40 ILE B C 1
ATOM 1531 O O . ILE B 1 40 ? 8.281 27.281 10.406 1 97.06 40 ILE B O 1
ATOM 1535 N N . ASP B 1 41 ? 6.652 28.375 9.414 1 94.75 41 ASP B N 1
ATOM 1536 C CA . ASP B 1 41 ? 7.473 29.578 9.281 1 94.75 41 ASP B CA 1
ATOM 1537 C C . ASP B 1 41 ? 7.773 30.188 10.648 1 94.75 41 ASP B C 1
ATOM 1539 O O . ASP B 1 41 ? 6.871 30.359 11.469 1 94.75 41 ASP B O 1
ATOM 1543 N N . ASN B 1 42 ? 9.039 30.531 10.805 1 94.44 42 ASN B N 1
ATOM 1544 C CA . ASN B 1 42 ? 9.508 31.328 11.93 1 94.44 42 ASN B CA 1
ATOM 1545 C C . ASN B 1 42 ? 9.062 30.734 13.266 1 94.44 42 ASN B C 1
ATOM 1547 O O . ASN B 1 42 ? 8.57 31.453 14.133 1 94.44 42 ASN B O 1
ATOM 1551 N N . HIS B 1 43 ? 9.188 29.453 13.383 1 96.19 43 HIS B N 1
ATOM 1552 C CA . HIS B 1 43 ? 8.797 28.812 14.625 1 96.19 43 HIS B CA 1
ATOM 1553 C C . HIS B 1 43 ? 10.008 28.266 15.367 1 96.19 43 HIS B C 1
ATOM 1555 O O . HIS B 1 43 ? 10.828 27.531 14.789 1 96.19 43 HIS B O 1
ATOM 1561 N N . LYS B 1 44 ? 10.156 28.562 16.547 1 96 44 LYS B N 1
ATOM 1562 C CA . LYS B 1 44 ? 11.312 28.203 17.375 1 96 44 LYS B CA 1
ATOM 1563 C C . LYS B 1 44 ? 11.398 26.703 17.562 1 96 44 LYS B C 1
ATOM 1565 O O . LYS B 1 44 ? 12.492 26.125 17.516 1 96 44 LYS B O 1
ATOM 1570 N N . LEU B 1 45 ? 10.266 26.031 17.766 1 97.06 45 LEU B N 1
ATOM 1571 C CA . LEU B 1 45 ? 10.234 24.594 18.078 1 97.06 45 LEU B CA 1
ATOM 1572 C C . LEU B 1 45 ? 10.328 23.766 16.797 1 97.06 45 LEU B C 1
ATOM 1574 O O . LEU B 1 45 ? 10.648 22.578 16.844 1 97.06 45 LEU B O 1
ATOM 1578 N N . TYR B 1 46 ? 10 24.359 15.688 1 97.81 46 TYR B N 1
ATOM 1579 C CA . TYR B 1 46 ? 9.914 23.625 14.43 1 97.81 46 TYR B CA 1
ATOM 1580 C C . TYR B 1 46 ? 10.734 24.312 13.344 1 97.81 46 TYR B C 1
ATOM 1582 O O . TYR B 1 46 ? 10.18 24.797 12.344 1 97.81 46 TYR B O 1
ATOM 1590 N N . PRO B 1 47 ? 12.031 24.234 13.516 1 95.62 47 PRO B N 1
ATOM 1591 C CA . PRO B 1 47 ? 12.914 24.906 12.562 1 95.62 47 PRO B CA 1
ATOM 1592 C C . PRO B 1 47 ? 13.078 24.125 11.258 1 95.62 47 PRO B C 1
ATOM 1594 O O . PRO B 1 47 ? 13.531 24.688 10.25 1 95.62 47 PRO B O 1
ATOM 1597 N N . ASP B 1 48 ? 12.75 22.828 11.234 1 95.44 48 ASP B N 1
ATOM 1598 C CA . ASP B 1 48 ? 12.992 21.969 10.086 1 95.44 48 ASP B CA 1
ATOM 1599 C C . ASP B 1 48 ? 11.703 21.703 9.32 1 95.44 48 ASP B C 1
ATOM 1601 O O . ASP B 1 48 ? 10.672 22.312 9.602 1 95.44 48 ASP B O 1
ATOM 1605 N N . ASP B 1 49 ? 11.883 20.938 8.305 1 97.25 49 ASP B N 1
ATOM 1606 C CA . ASP B 1 49 ? 10.727 20.344 7.637 1 97.25 49 ASP B CA 1
ATOM 1607 C C . ASP B 1 49 ? 10.32 19.031 8.305 1 97.25 49 ASP B C 1
ATOM 1609 O O . ASP B 1 49 ? 11.172 18.281 8.797 1 97.25 49 ASP B O 1
ATOM 1613 N N . TYR B 1 50 ? 9.078 18.859 8.32 1 98.25 50 TYR B N 1
ATOM 1614 C CA . TYR B 1 50 ? 8.531 17.625 8.867 1 98.25 50 TYR B CA 1
ATOM 1615 C C . TYR B 1 50 ? 7.688 16.891 7.836 1 98.25 50 TYR B C 1
ATOM 1617 O O . TYR B 1 50 ? 7.188 17.5 6.887 1 98.25 50 TYR B O 1
ATOM 1625 N N . TYR B 1 51 ? 7.555 15.578 8.008 1 97.12 51 TYR B N 1
ATOM 1626 C CA . TYR B 1 51 ? 6.957 14.789 6.941 1 97.12 51 TYR B CA 1
ATOM 1627 C C . TYR B 1 51 ? 5.754 14 7.449 1 97.12 51 TYR B C 1
ATOM 1629 O O . TYR B 1 51 ? 5.832 13.336 8.484 1 97.12 51 TYR B O 1
ATOM 1637 N N . LEU B 1 52 ? 4.723 14.148 6.699 1 97.44 52 LEU B N 1
ATOM 1638 C CA . LEU B 1 52 ? 3.424 13.57 7.016 1 97.44 52 LEU B CA 1
ATOM 1639 C C . LEU B 1 52 ? 3.002 12.562 5.953 1 97.44 52 LEU B C 1
ATOM 1641 O O . LEU B 1 52 ? 2.896 12.906 4.773 1 97.44 52 LEU B O 1
ATOM 1645 N N . GLN B 1 53 ? 2.699 11.328 6.363 1 94.5 53 GLN B N 1
ATOM 1646 C CA . GLN B 1 53 ? 2.213 10.297 5.457 1 94.5 53 GLN B CA 1
ATOM 1647 C C . GLN B 1 53 ? 0.7 10.133 5.57 1 94.5 53 GLN B C 1
ATOM 1649 O O . GLN B 1 53 ? 0.175 9.906 6.66 1 94.5 53 GLN B O 1
ATOM 1654 N N . VAL B 1 54 ? 0.031 10.289 4.445 1 94.19 54 VAL B N 1
ATOM 1655 C CA . VAL B 1 54 ? -1.413 10.094 4.359 1 94.19 54 VAL B CA 1
ATOM 1656 C C . VAL B 1 54 ? -1.722 8.859 3.525 1 94.19 54 VAL B C 1
ATOM 1658 O O . VAL B 1 54 ? -1.376 8.797 2.342 1 94.19 54 VAL B O 1
ATOM 1661 N N . THR B 1 55 ? -2.352 7.883 4.145 1 89.38 55 THR B N 1
ATOM 1662 C CA . THR B 1 55 ? -2.711 6.648 3.457 1 89.38 55 THR B CA 1
ATOM 1663 C C . THR B 1 55 ? -4.223 6.547 3.289 1 89.38 55 THR B C 1
ATOM 1665 O O . THR B 1 55 ? -4.965 6.551 4.273 1 89.38 55 THR B O 1
ATOM 1668 N N . ILE B 1 56 ? -4.602 6.484 2.045 1 87.69 56 ILE B N 1
ATOM 1669 C CA . ILE B 1 56 ? -6.02 6.367 1.729 1 87.69 56 ILE B CA 1
ATOM 1670 C C . ILE B 1 56 ? -6.484 4.93 1.955 1 87.69 56 ILE B C 1
ATOM 1672 O O . ILE B 1 56 ? -6.016 4.008 1.282 1 87.69 56 ILE B O 1
ATOM 1676 N N . THR B 1 57 ? -7.344 4.859 2.943 1 81.56 57 THR B N 1
ATOM 1677 C CA . THR B 1 57 ? -7.871 3.533 3.242 1 81.56 57 THR B CA 1
ATOM 1678 C C . THR B 1 57 ? -9.047 3.197 2.33 1 81.56 57 THR B C 1
ATOM 1680 O O . THR B 1 57 ? -9.562 4.07 1.628 1 81.56 57 THR B O 1
ATOM 1683 N N . ASP B 1 58 ? -9.547 2.049 2.352 1 76.06 58 ASP B N 1
ATOM 1684 C CA . ASP B 1 58 ? -10.656 1.592 1.516 1 76.06 58 ASP B CA 1
ATOM 1685 C C . ASP B 1 58 ? -11.961 2.273 1.913 1 76.06 58 ASP B C 1
ATOM 1687 O O . ASP B 1 58 ? -12.867 2.414 1.091 1 76.06 58 ASP B O 1
ATOM 1691 N N . ASP B 1 59 ? -12.07 2.705 3.098 1 83.81 59 ASP B N 1
ATOM 1692 C CA . ASP B 1 59 ? -13.312 3.275 3.617 1 83.81 59 ASP B CA 1
ATOM 1693 C C . ASP B 1 59 ? -13.336 4.789 3.432 1 83.81 59 ASP B C 1
ATOM 1695 O O . ASP B 1 59 ? -14.344 5.441 3.725 1 83.81 59 ASP B O 1
ATOM 1699 N N . TYR B 1 60 ? -12.258 5.312 3.037 1 88.88 60 TYR B N 1
ATOM 1700 C CA . TYR B 1 60 ? -12.258 6.742 2.744 1 88.88 60 TYR B CA 1
ATOM 1701 C C . TYR B 1 60 ? -13.273 7.078 1.658 1 88.88 60 TYR B C 1
ATOM 1703 O O . TYR B 1 60 ? -13.398 6.352 0.672 1 88.88 60 TYR B O 1
ATOM 1711 N N . PRO B 1 61 ? -14.117 8.07 1.795 1 91.25 61 PRO B N 1
ATOM 1712 C CA . PRO B 1 61 ? -14.094 9.148 2.785 1 91.25 61 PRO B CA 1
ATOM 1713 C C . PRO B 1 61 ? -15.109 8.945 3.908 1 91.25 61 PRO B C 1
ATOM 1715 O O . PRO B 1 61 ? -15.344 9.852 4.707 1 91.25 61 PRO B O 1
ATOM 1718 N N . VAL B 1 62 ? -15.75 7.824 3.939 1 91.75 62 VAL B N 1
ATOM 1719 C CA . VAL B 1 62 ? -16.672 7.535 5.035 1 91.75 62 VAL B CA 1
ATOM 1720 C C . VAL B 1 62 ? -15.914 7.551 6.363 1 91.75 62 VAL B C 1
ATOM 1722 O O . VAL B 1 62 ? -16.438 8.031 7.371 1 91.75 62 VAL B O 1
ATOM 1725 N N . ASP B 1 63 ? -14.672 7.043 6.258 1 93.06 63 ASP B N 1
ATOM 1726 C CA . ASP B 1 63 ? -13.711 7.148 7.355 1 93.06 63 ASP B CA 1
ATOM 1727 C C . ASP B 1 63 ? -12.477 7.934 6.926 1 93.06 63 ASP B C 1
ATOM 1729 O O . ASP B 1 63 ? -12.164 8.016 5.734 1 93.06 63 ASP B O 1
ATOM 1733 N N . SER B 1 64 ? -11.852 8.539 7.957 1 93.5 64 SER B N 1
ATOM 1734 C CA . SER B 1 64 ? -10.656 9.328 7.672 1 93.5 64 SER B CA 1
ATOM 1735 C C . SER B 1 64 ? -9.531 8.453 7.121 1 93.5 64 SER B C 1
ATOM 1737 O O . SER B 1 64 ? -9.531 7.234 7.32 1 93.5 64 SER B O 1
ATOM 1739 N N . PRO B 1 65 ? -8.609 9.031 6.34 1 93.25 65 PRO B N 1
ATOM 1740 C CA . PRO B 1 65 ? -7.375 8.305 6.023 1 93.25 65 PRO B CA 1
ATOM 1741 C C . PRO B 1 65 ? -6.5 8.07 7.25 1 93.25 65 PRO B C 1
ATOM 1743 O O . PRO B 1 65 ? -6.762 8.633 8.32 1 93.25 65 PRO B O 1
ATOM 1746 N N . SER B 1 66 ? -5.559 7.164 7.09 1 92.88 66 SER B N 1
ATOM 1747 C CA . SER B 1 66 ? -4.508 7.035 8.094 1 92.88 66 SER B CA 1
ATOM 1748 C C . SER B 1 66 ? -3.447 8.117 7.93 1 92.88 66 SER B C 1
ATOM 1750 O O . SER B 1 66 ? -2.953 8.344 6.82 1 92.88 66 SER B O 1
ATOM 1752 N N . VAL B 1 67 ? -3.162 8.852 9.016 1 95.81 67 VAL B N 1
ATOM 1753 C CA . VAL B 1 67 ? -2.223 9.961 8.953 1 95.81 67 VAL B CA 1
ATOM 1754 C C . VAL B 1 67 ? -1.185 9.828 10.062 1 95.81 67 VAL B C 1
ATOM 1756 O O . VAL B 1 67 ? -1.537 9.719 11.242 1 95.81 67 VAL B O 1
ATOM 1759 N N . VAL B 1 68 ? 0.095 9.789 9.656 1 96.25 68 VAL B N 1
ATOM 1760 C CA . VAL B 1 68 ? 1.165 9.656 10.641 1 96.25 68 VAL B CA 1
ATOM 1761 C C . VAL B 1 68 ? 2.35 10.531 10.234 1 96.25 68 VAL B C 1
ATOM 1763 O O . VAL B 1 68 ? 2.637 10.688 9.047 1 96.25 68 VAL B O 1
ATOM 1766 N N . PHE B 1 69 ? 2.945 11.148 11.227 1 97.12 69 PHE B N 1
ATOM 1767 C CA . PHE B 1 69 ? 4.262 11.711 10.953 1 97.12 69 PHE B CA 1
ATOM 1768 C C . PHE B 1 69 ? 5.305 10.609 10.805 1 97.12 69 PHE B C 1
ATOM 1770 O O . PHE B 1 69 ? 5.242 9.594 11.5 1 97.12 69 PHE B O 1
ATOM 1777 N N . VAL B 1 70 ? 6.305 10.797 9.922 1 94.81 70 VAL B N 1
ATOM 1778 C CA . VAL B 1 70 ? 7.336 9.789 9.703 1 94.81 70 VAL B CA 1
ATOM 1779 C C . VAL B 1 70 ? 8.719 10.445 9.75 1 94.81 70 VAL B C 1
ATOM 1781 O O . VAL B 1 70 ? 8.852 11.633 9.461 1 94.81 70 VAL B O 1
ATOM 1784 N N . ASN B 1 71 ? 9.672 9.609 10.227 1 92.19 71 ASN B N 1
ATOM 1785 C CA . ASN B 1 71 ? 11.055 10.016 10.008 1 92.19 71 ASN B CA 1
ATOM 1786 C C . ASN B 1 71 ? 11.43 9.945 8.531 1 92.19 71 ASN B C 1
ATOM 1788 O O . ASN B 1 71 ? 11.289 8.891 7.902 1 92.19 71 ASN B O 1
ATOM 1792 N N . TYR B 1 72 ? 11.82 11.086 8.055 1 89 72 TYR B N 1
ATOM 1793 C CA . TYR B 1 72 ? 12.18 11.141 6.641 1 89 72 TYR B CA 1
ATOM 1794 C C . TYR B 1 72 ? 13.281 12.164 6.395 1 89 72 TYR B C 1
ATOM 1796 O O . TYR B 1 72 ? 13.289 13.234 7.008 1 89 72 TYR B O 1
ATOM 1804 N N . ALA B 1 73 ? 14.273 11.828 5.496 1 86.81 73 ALA B N 1
ATOM 1805 C CA . ALA B 1 73 ? 15.359 12.727 5.105 1 86.81 73 ALA B CA 1
ATOM 1806 C C . ALA B 1 73 ? 16.031 13.336 6.332 1 86.81 73 ALA B C 1
ATOM 1808 O O . ALA B 1 73 ? 16.25 14.547 6.395 1 86.81 73 ALA B O 1
ATOM 1809 N N . SER B 1 74 ? 16.203 12.57 7.418 1 88.5 74 SER B N 1
ATOM 1810 C CA . SER B 1 74 ? 16.891 12.953 8.648 1 88.5 74 SER B CA 1
ATOM 1811 C C . SER B 1 74 ? 16.047 13.922 9.469 1 88.5 74 SER B C 1
ATOM 1813 O O . SER B 1 74 ? 16.562 14.594 10.367 1 88.5 74 SER B O 1
ATOM 1815 N N . SER B 1 75 ? 14.812 14.125 9.086 1 93.06 75 SER B N 1
ATOM 1816 C CA . SER B 1 75 ? 13.898 14.938 9.875 1 93.06 75 SER B CA 1
ATOM 1817 C C . SER B 1 75 ? 13.109 14.086 10.859 1 93.06 75 SER B C 1
ATOM 1819 O O . SER B 1 75 ? 12.555 13.047 10.492 1 93.06 75 SER B O 1
ATOM 1821 N N . PRO B 1 76 ? 13.039 14.523 12.086 1 94.88 76 PRO B N 1
ATOM 1822 C CA . PRO B 1 76 ? 12.375 13.734 13.117 1 94.88 76 PRO B CA 1
ATOM 1823 C C . PRO B 1 76 ? 10.867 13.992 13.18 1 94.88 76 PRO B C 1
ATOM 1825 O O . PRO B 1 76 ? 10.375 14.945 12.562 1 94.88 76 PRO B O 1
ATOM 1828 N N . ILE B 1 77 ? 10.203 13.156 13.906 1 97.5 77 ILE B N 1
ATOM 1829 C CA . ILE B 1 77 ? 8.82 13.406 14.281 1 97.5 77 ILE B CA 1
ATOM 1830 C C . ILE B 1 77 ? 8.742 14.617 15.211 1 97.5 77 ILE B C 1
ATOM 1832 O O . ILE B 1 77 ? 9.484 14.695 16.203 1 97.5 77 ILE B O 1
ATOM 1836 N N . PRO B 1 78 ? 7.965 15.586 14.867 1 98 78 PRO B N 1
ATOM 1837 C CA . PRO B 1 78 ? 7.934 16.797 15.695 1 98 78 PRO B CA 1
ATOM 1838 C C . PRO B 1 78 ? 7.391 16.531 17.094 1 98 78 PRO B C 1
ATOM 1840 O O . PRO B 1 78 ? 6.488 15.703 17.266 1 98 78 PRO B O 1
ATOM 1843 N N . LEU B 1 79 ? 7.977 17.281 18.031 1 97.94 79 LEU B N 1
ATOM 1844 C CA . LEU B 1 79 ? 7.492 17.219 19.406 1 97.94 79 LEU B CA 1
ATOM 1845 C C . LEU B 1 79 ? 6.199 18.016 19.562 1 97.94 79 LEU B C 1
ATOM 1847 O O . LEU B 1 79 ? 6.141 19.188 19.172 1 97.94 79 LEU B O 1
ATOM 1851 N N . HIS B 1 80 ? 5.254 17.391 20.109 1 97.5 80 HIS B N 1
ATOM 1852 C CA . HIS B 1 80 ? 3.971 18 20.406 1 97.5 80 HIS B CA 1
ATOM 1853 C C . HIS B 1 80 ? 3.172 17.156 21.391 1 97.5 80 HIS B C 1
ATOM 1855 O O . HIS B 1 80 ? 3.172 15.93 21.312 1 97.5 80 HIS B O 1
ATOM 1861 N N . PRO B 1 81 ? 2.385 17.766 22.219 1 96.88 81 PRO B N 1
ATOM 1862 C CA . PRO B 1 81 ? 1.627 17.031 23.234 1 96.88 81 PRO B CA 1
ATOM 1863 C C . PRO B 1 81 ? 0.604 16.078 22.625 1 96.88 81 PRO B C 1
ATOM 1865 O O . PRO B 1 81 ? 0.063 15.211 23.312 1 96.88 81 PRO B O 1
ATOM 1868 N N . HIS B 1 82 ? 0.306 16.172 21.344 1 95.81 82 HIS B N 1
ATOM 1869 C CA . HIS B 1 82 ? -0.67 15.305 20.688 1 95.81 82 HIS B CA 1
ATOM 1870 C C . HIS B 1 82 ? -0.007 14.422 19.625 1 95.81 82 HIS B C 1
ATOM 1872 O O . HIS B 1 82 ? -0.692 13.789 18.828 1 95.81 82 HIS B O 1
ATOM 1878 N N . ILE B 1 83 ? 1.281 14.438 19.578 1 96.75 83 ILE B N 1
ATOM 1879 C CA . ILE B 1 83 ? 2.008 13.609 18.625 1 96.75 83 ILE B CA 1
ATOM 1880 C C . ILE B 1 83 ? 2.902 12.625 19.359 1 96.75 83 ILE B C 1
ATOM 1882 O O . ILE B 1 83 ? 3.824 13.023 20.078 1 96.75 83 ILE B O 1
ATOM 1886 N N . TYR B 1 84 ? 2.619 11.383 19.094 1 94.94 84 TYR B N 1
ATOM 1887 C CA . TYR B 1 84 ? 3.389 10.328 19.734 1 94.94 84 TYR B CA 1
ATOM 1888 C C . TYR B 1 84 ? 4.723 10.109 19.031 1 94.94 84 TYR B C 1
ATOM 1890 O O . TYR B 1 84 ? 4.887 10.492 17.875 1 94.94 84 TYR B O 1
ATOM 1898 N N . SER B 1 85 ? 5.633 9.43 19.734 1 95.69 85 SER B N 1
ATOM 1899 C CA . SER B 1 85 ? 6.988 9.25 19.219 1 95.69 85 SER B CA 1
ATOM 1900 C C . SER B 1 85 ? 7.016 8.305 18.031 1 95.69 85 SER B C 1
ATOM 1902 O O . SER B 1 85 ? 7.988 8.273 17.281 1 95.69 85 SER B O 1
ATOM 1904 N N . ASN B 1 86 ? 5.941 7.535 17.906 1 91.94 86 ASN B N 1
ATOM 1905 C CA . ASN B 1 86 ? 5.855 6.664 16.734 1 91.94 86 ASN B CA 1
ATOM 1906 C C . ASN B 1 86 ? 5.176 7.363 15.562 1 91.94 86 ASN B C 1
ATOM 1908 O O . ASN B 1 86 ? 4.895 6.734 14.539 1 91.94 86 ASN B O 1
ATOM 1912 N N . GLY B 1 87 ? 4.773 8.602 15.758 1 96.81 87 GLY B N 1
ATOM 1913 C CA . GLY B 1 87 ? 4.238 9.398 14.664 1 96.81 87 GLY B CA 1
ATOM 1914 C C . GLY B 1 87 ? 2.725 9.516 14.703 1 96.81 87 GLY B C 1
ATOM 1915 O O . GLY B 1 87 ? 2.143 10.32 13.977 1 96.81 87 GLY B O 1
ATOM 1916 N N . HIS B 1 88 ? 2.016 8.75 15.531 1 95.44 88 HIS B N 1
ATOM 1917 C CA . HIS B 1 88 ? 0.561 8.805 15.609 1 95.44 88 HIS B CA 1
ATOM 1918 C C . HIS B 1 88 ? 0.088 10.164 16.109 1 95.44 88 HIS B C 1
ATOM 1920 O O . HIS B 1 88 ? 0.723 10.766 16.984 1 95.44 88 HIS B O 1
ATOM 1926 N N . ILE B 1 89 ? -0.978 10.609 15.609 1 96.25 89 ILE B N 1
ATOM 1927 C CA . ILE B 1 89 ? -1.487 11.938 15.938 1 96.25 89 ILE B CA 1
ATOM 1928 C C . ILE B 1 89 ? -2.863 11.812 16.594 1 96.25 89 ILE B C 1
ATOM 1930 O O . ILE B 1 89 ? -3.775 11.211 16.016 1 96.25 89 ILE B O 1
ATOM 1934 N N . CYS B 1 90 ? -2.934 12.383 17.703 1 92.88 90 CYS B N 1
ATOM 1935 C CA . CYS B 1 90 ? -4.238 12.461 18.359 1 92.88 90 CYS B CA 1
ATOM 1936 C C . CYS B 1 90 ? -4.961 13.75 17.969 1 92.88 90 CYS B C 1
ATOM 1938 O O . CYS B 1 90 ? -4.871 14.75 18.688 1 92.88 90 CYS B O 1
ATOM 1940 N N . LEU B 1 91 ? -5.617 13.797 16.922 1 91.75 91 LEU B N 1
ATOM 1941 C CA . LEU B 1 91 ? -6.395 14.914 16.391 1 91.75 91 LEU B CA 1
ATOM 1942 C C . LEU B 1 91 ? -7.855 14.516 16.219 1 91.75 91 LEU B C 1
ATOM 1944 O O . LEU B 1 91 ? -8.156 13.477 15.633 1 91.75 91 LEU B O 1
ATOM 1948 N N . ASN B 1 92 ? -8.773 15.32 16.656 1 91.5 92 ASN B N 1
ATOM 1949 C CA . ASN B 1 92 ? -10.195 15.008 16.625 1 91.5 92 ASN B CA 1
ATOM 1950 C C . ASN B 1 92 ? -10.688 14.828 15.188 1 91.5 92 ASN B C 1
ATOM 1952 O O . ASN B 1 92 ? -11.555 13.992 14.922 1 91.5 92 ASN B O 1
ATOM 1956 N N . LEU B 1 93 ? -10.156 15.633 14.297 1 93.94 93 LEU B N 1
ATOM 1957 C CA . LEU B 1 93 ? -10.547 15.578 12.891 1 93.94 93 LEU B CA 1
ATOM 1958 C C . LEU B 1 93 ? -10.273 14.195 12.305 1 93.94 93 LEU B C 1
ATOM 1960 O O . LEU B 1 93 ? -10.922 13.781 11.344 1 93.94 93 LEU B O 1
ATOM 1964 N N . LEU B 1 94 ? -9.391 13.391 12.828 1 93.94 94 LEU B N 1
ATOM 1965 C CA . LEU B 1 94 ? -9.031 12.062 12.352 1 93.94 94 LEU B CA 1
ATOM 1966 C C . LEU B 1 94 ? -9.836 10.992 13.078 1 93.94 94 LEU B C 1
ATOM 1968 O O . LEU B 1 94 ? -9.633 9.797 12.852 1 93.94 94 LEU B O 1
ATOM 1972 N N . GLY B 1 95 ? -10.75 11.383 13.891 1 90.94 95 GLY B N 1
ATOM 1973 C CA . GLY B 1 95 ? -11.57 10.477 14.68 1 90.94 95 GLY B CA 1
ATOM 1974 C C . GLY B 1 95 ? -13.023 10.906 14.758 1 90.94 95 GLY B C 1
ATOM 1975 O O . GLY B 1 95 ? -13.75 10.852 13.758 1 90.94 95 GLY B O 1
ATOM 1976 N N . GLU B 1 96 ? -13.367 11.398 15.938 1 90.25 96 GLU B N 1
ATOM 1977 C CA . GLU B 1 96 ? -14.766 11.648 16.266 1 90.25 96 GLU B CA 1
ATOM 1978 C C . GLU B 1 96 ? -15.328 12.789 15.422 1 90.25 96 GLU B C 1
ATOM 1980 O O . GLU B 1 96 ? -16.516 12.797 15.086 1 90.25 96 GLU B O 1
ATOM 1985 N N . ASP B 1 97 ? -14.539 13.68 15.023 1 93.62 97 ASP B N 1
ATOM 1986 C CA . ASP B 1 97 ? -15.023 14.867 14.328 1 93.62 97 ASP B CA 1
ATOM 1987 C C . ASP B 1 97 ? -14.922 14.688 12.812 1 93.62 97 ASP B C 1
ATOM 1989 O O . ASP B 1 97 ? -15.289 15.586 12.055 1 93.62 97 ASP B O 1
ATOM 1993 N N . TRP B 1 98 ? -14.492 13.57 12.352 1 95.31 98 TRP B N 1
ATOM 1994 C CA . TRP B 1 98 ? -14.406 13.359 10.914 1 95.31 98 TRP B CA 1
ATOM 1995 C C . TRP B 1 98 ? -15.797 13.195 10.305 1 95.31 98 TRP B C 1
ATOM 1997 O O . TRP B 1 98 ? -16.656 12.523 10.875 1 95.31 98 TRP B O 1
ATOM 2007 N N . THR B 1 99 ? -15.961 13.812 9.188 1 95.06 99 THR B N 1
ATOM 2008 C CA . THR B 1 99 ? -17.109 13.602 8.328 1 95.06 99 THR B CA 1
ATOM 2009 C C . THR B 1 99 ? -16.688 13.461 6.871 1 95.06 99 THR B C 1
ATOM 2011 O O . THR B 1 99 ? -15.625 13.961 6.48 1 95.06 99 THR B O 1
ATOM 2014 N N . PRO B 1 100 ? -17.562 12.805 6.102 1 94.94 100 PRO B N 1
ATOM 2015 C CA . PRO B 1 100 ? -17.234 12.656 4.684 1 94.94 100 PRO B CA 1
ATOM 2016 C C . PRO B 1 100 ? -17.062 13.992 3.969 1 94.94 100 PRO B C 1
ATOM 2018 O O . PRO B 1 100 ? -16.531 14.039 2.859 1 94.94 100 PRO B O 1
ATOM 2021 N N . ALA B 1 101 ? -17.484 15.047 4.648 1 94.19 101 ALA B N 1
ATOM 2022 C CA . ALA B 1 101 ? -17.344 16.375 4.055 1 94.19 101 ALA B CA 1
ATOM 2023 C C . ALA B 1 101 ? -15.93 16.906 4.238 1 94.19 101 ALA B C 1
ATOM 2025 O O . ALA B 1 101 ? -15.523 17.859 3.564 1 94.19 101 ALA B O 1
ATOM 2026 N N . CYS B 1 102 ? -15.148 16.344 5.062 1 95.38 102 CYS B N 1
ATOM 2027 C CA . CYS B 1 102 ? -13.75 16.734 5.25 1 95.38 102 CYS B CA 1
ATOM 2028 C C . CYS B 1 102 ? -12.898 16.281 4.07 1 95.38 102 CYS B C 1
ATOM 2030 O O . CYS B 1 102 ? -13.383 15.602 3.168 1 95.38 102 CYS B O 1
ATOM 2032 N N . SER B 1 103 ? -11.641 16.75 4.023 1 94.25 103 SER B N 1
ATOM 2033 C CA . SER B 1 103 ? -10.711 16.453 2.934 1 94.25 103 SER B CA 1
ATOM 2034 C C . SER B 1 103 ? -9.281 16.312 3.449 1 94.25 103 SER B C 1
ATOM 2036 O O . SER B 1 103 ? -8.992 16.641 4.602 1 94.25 103 SER B O 1
ATOM 2038 N N . ILE B 1 104 ? -8.453 15.836 2.598 1 94.88 104 ILE B N 1
ATOM 2039 C CA . ILE B 1 104 ? -7.035 15.773 2.924 1 94.88 104 ILE B CA 1
ATOM 2040 C C . ILE B 1 104 ? -6.496 17.172 3.18 1 94.88 104 ILE B C 1
ATOM 2042 O O . ILE B 1 104 ? -5.688 17.375 4.09 1 94.88 104 ILE B O 1
ATOM 2046 N N . GLU B 1 105 ? -7.012 18.125 2.391 1 94.56 105 GLU B N 1
ATOM 2047 C CA . GLU B 1 105 ? -6.598 19.516 2.578 1 94.56 105 GLU B CA 1
ATOM 2048 C C . GLU B 1 105 ? -6.945 20.016 3.979 1 94.56 105 GLU B C 1
ATOM 2050 O O . GLU B 1 105 ? -6.137 20.672 4.625 1 94.56 105 GLU B O 1
ATOM 2055 N N . SER B 1 106 ? -8.109 19.703 4.418 1 95.44 106 SER B N 1
ATOM 2056 C CA . SER B 1 106 ? -8.516 20.141 5.746 1 95.44 106 SER B CA 1
ATOM 2057 C C . SER B 1 106 ? -7.645 19.516 6.828 1 95.44 106 SER B C 1
ATOM 2059 O O . SER B 1 106 ? -7.359 20.156 7.848 1 95.44 106 SER B O 1
ATOM 2061 N N . ILE B 1 107 ? -7.27 18.297 6.621 1 97.06 107 ILE B N 1
ATOM 2062 C CA . ILE B 1 107 ? -6.371 17.625 7.551 1 97.06 107 ILE B CA 1
ATOM 2063 C C . ILE B 1 107 ? -5.035 18.359 7.609 1 97.06 107 ILE B C 1
ATOM 2065 O O . ILE B 1 107 ? -4.547 18.688 8.695 1 97.06 107 ILE B O 1
ATOM 2069 N N . LEU B 1 108 ? -4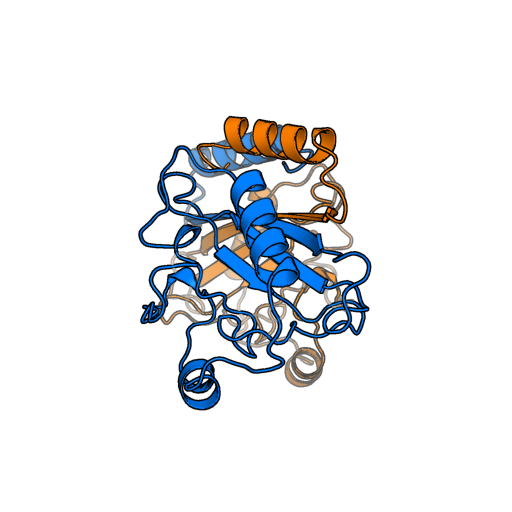.5 18.672 6.422 1 97 108 LEU B N 1
ATOM 2070 C CA . LEU B 1 108 ? -3.213 19.359 6.332 1 97 108 LEU B CA 1
ATOM 2071 C C . LEU B 1 108 ? -3.271 20.719 7.016 1 97 108 LEU B C 1
ATOM 2073 O O . LEU B 1 108 ? -2.365 21.078 7.773 1 97 108 LEU B O 1
ATOM 2077 N N . LEU B 1 109 ? -4.301 21.359 6.844 1 95.56 109 LEU B N 1
ATOM 2078 C CA . LEU B 1 109 ? -4.484 22.688 7.441 1 95.56 109 LEU B CA 1
ATOM 2079 C C . LEU B 1 109 ? -4.578 22.578 8.961 1 95.56 109 LEU B C 1
ATOM 2081 O O . LEU B 1 109 ? -3.988 23.391 9.68 1 95.56 109 LEU B O 1
ATOM 2085 N N . SER B 1 110 ? -5.324 21.625 9.422 1 96.25 110 SER B N 1
ATOM 2086 C CA . SER B 1 110 ? -5.5 21.422 10.859 1 96.25 110 SER B CA 1
ATOM 2087 C C . SER B 1 110 ? -4.172 21.094 11.539 1 96.25 110 SER B C 1
ATOM 2089 O O . SER B 1 110 ? -3.857 21.641 12.594 1 96.25 110 SER B O 1
ATOM 2091 N N . ILE B 1 111 ? -3.404 20.281 10.922 1 97.56 111 ILE B N 1
ATOM 2092 C CA . ILE B 1 111 ? -2.127 19.859 11.484 1 97.56 111 ILE B CA 1
ATOM 2093 C C . ILE B 1 111 ? -1.143 21.016 11.477 1 97.56 111 ILE B C 1
ATOM 2095 O O . ILE B 1 111 ? -0.423 21.25 12.453 1 97.56 111 ILE B O 1
ATOM 2099 N N . GLN B 1 112 ? -1.095 21.766 10.414 1 96.56 112 GLN B N 1
ATOM 2100 C CA . GLN B 1 112 ? -0.248 22.953 10.375 1 96.56 112 GLN B CA 1
ATOM 2101 C C . GLN B 1 112 ? -0.618 23.938 11.477 1 96.56 112 GLN B C 1
ATOM 2103 O O . GLN B 1 112 ? 0.259 24.484 12.148 1 96.56 112 GLN B O 1
ATOM 2108 N N . SER B 1 113 ? -1.908 24.172 11.555 1 95.75 113 SER B N 1
ATOM 2109 C CA . SER B 1 113 ? -2.398 25.078 12.586 1 95.75 113 SER B CA 1
ATOM 2110 C C . SER B 1 113 ? -2.008 24.594 13.984 1 95.75 113 SER B C 1
ATOM 2112 O O . SER B 1 113 ? -1.582 25.391 14.82 1 95.75 113 SER B O 1
ATOM 2114 N N . MET B 1 114 ? -2.123 23.344 14.203 1 96.75 114 MET B N 1
ATOM 2115 C CA . MET B 1 114 ? -1.771 22.734 15.484 1 96.75 114 MET B CA 1
ATOM 2116 C C . MET B 1 114 ? -0.298 22.953 15.805 1 96.75 114 MET B C 1
ATOM 2118 O O . MET B 1 114 ? 0.042 23.359 16.922 1 96.75 114 MET B O 1
ATOM 2122 N N . LEU B 1 115 ? 0.562 22.75 14.891 1 97.69 115 LEU B N 1
ATOM 2123 C CA . LEU B 1 115 ? 1.991 22.953 15.102 1 97.69 115 LEU B CA 1
ATOM 2124 C C . LEU B 1 115 ? 2.303 24.422 15.305 1 97.69 115 LEU B C 1
ATOM 2126 O O . LEU B 1 115 ? 3.117 24.781 16.156 1 97.69 115 LEU B O 1
ATOM 2130 N N . HIS B 1 116 ? 1.683 25.25 14.539 1 96.38 116 HIS B N 1
ATOM 2131 C CA . HIS B 1 116 ? 1.941 26.672 14.602 1 96.38 116 HIS B CA 1
ATOM 2132 C C . HIS B 1 116 ? 1.644 27.234 15.984 1 96.38 116 HIS B C 1
ATOM 2134 O O . HIS B 1 116 ? 2.363 28.109 16.484 1 96.38 116 HIS B O 1
ATOM 2140 N N . SER B 1 117 ? 0.626 26.734 16.625 1 96.56 117 SER B N 1
ATOM 2141 C CA . SER B 1 117 ? 0.178 27.281 17.906 1 96.56 117 SER B CA 1
ATOM 2142 C C . SER B 1 117 ? 0.903 26.625 19.078 1 96.56 117 SER B C 1
ATOM 2144 O O . SER B 1 117 ? 0.726 27.031 20.234 1 96.56 117 SER B O 1
ATOM 2146 N N . ASN B 1 118 ? 1.732 25.641 18.812 1 97.5 118 ASN B N 1
ATOM 2147 C CA . ASN B 1 118 ? 2.367 24.875 19.891 1 97.5 118 ASN B CA 1
ATOM 2148 C C . ASN B 1 118 ? 3.492 25.656 20.547 1 97.5 118 ASN B C 1
ATOM 2150 O O . ASN B 1 118 ? 4.281 26.312 19.875 1 97.5 118 ASN B O 1
ATOM 2154 N N . GLU B 1 119 ? 3.584 25.547 21.906 1 96.94 119 GLU B N 1
ATOM 2155 C CA . GLU B 1 119 ? 4.648 26.188 22.672 1 96.94 119 GLU B CA 1
ATOM 2156 C C . GLU B 1 119 ? 5.379 25.188 23.562 1 96.94 119 GLU B C 1
ATOM 2158 O O . GLU B 1 119 ? 6.301 25.547 24.297 1 96.94 119 GLU B O 1
ATOM 2163 N N . LEU B 1 120 ? 4.996 23.922 23.484 1 97 120 LEU B N 1
ATOM 2164 C CA . LEU B 1 120 ? 5.535 22.891 24.359 1 97 120 LEU B CA 1
ATOM 2165 C C . LEU B 1 120 ? 6.348 21.875 23.578 1 97 120 LEU B C 1
ATOM 2167 O O . LEU B 1 120 ? 5.859 21.312 22.594 1 97 120 LEU B O 1
ATOM 2171 N N . ALA B 1 121 ? 7.535 21.656 24.047 1 97.12 121 ALA B N 1
ATOM 2172 C CA . ALA B 1 121 ? 8.398 20.656 23.438 1 97.12 121 ALA B CA 1
ATOM 2173 C C . ALA B 1 121 ? 8.273 19.312 24.156 1 97.12 121 ALA B C 1
ATOM 2175 O O . ALA B 1 121 ? 9.242 18.828 24.766 1 97.12 121 ALA B O 1
ATOM 2176 N N . GLU B 1 122 ? 7.059 18.75 24.094 1 97.44 122 GLU B N 1
ATOM 2177 C CA . GLU B 1 122 ? 6.801 17.516 24.844 1 97.44 122 GLU B CA 1
ATOM 2178 C C . GLU B 1 122 ? 5.906 16.562 24.062 1 97.44 122 GLU B C 1
ATOM 2180 O O . GLU B 1 122 ? 5.227 16.984 23.125 1 97.44 122 GLU B O 1
ATOM 2185 N N . ARG B 1 123 ? 5.957 15.328 24.453 1 97.19 123 ARG B N 1
ATOM 2186 C CA . ARG B 1 123 ? 5.07 14.273 23.969 1 97.19 123 ARG B CA 1
ATOM 2187 C C . ARG B 1 123 ? 3.85 14.117 24.859 1 97.19 123 ARG B C 1
ATOM 2189 O O . ARG B 1 123 ? 3.799 14.695 25.953 1 97.19 123 ARG B O 1
ATOM 2196 N N . PRO B 1 124 ? 2.838 13.328 24.344 1 92.81 124 PRO B N 1
ATOM 2197 C CA . PRO B 1 124 ? 1.773 12.969 25.281 1 92.81 124 PRO B CA 1
ATOM 2198 C C . PRO B 1 124 ? 2.301 12.258 26.531 1 92.81 124 PRO B C 1
ATOM 2200 O O . PRO B 1 124 ? 3.293 11.523 26.453 1 92.81 124 PRO B O 1
ATOM 2203 N N . PRO B 1 125 ? 1.629 12.523 27.641 1 93.62 125 PRO B N 1
ATOM 2204 C CA . PRO B 1 125 ? 2.119 11.953 28.891 1 93.62 125 PRO B CA 1
ATOM 2205 C C . PRO B 1 125 ? 2.24 10.43 28.844 1 93.62 125 PRO B C 1
ATOM 2207 O O . PRO B 1 125 ? 3.09 9.852 29.531 1 93.62 125 PRO B O 1
ATOM 2210 N N . ASP B 1 126 ? 1.457 9.742 28.109 1 92.94 126 ASP B N 1
ATOM 2211 C CA . ASP B 1 126 ? 1.452 8.289 28.062 1 92.94 126 ASP B CA 1
ATOM 2212 C C . ASP B 1 126 ? 2.211 7.773 26.828 1 92.94 126 ASP B C 1
ATOM 2214 O O . ASP B 1 126 ? 1.979 6.652 26.375 1 92.94 126 ASP B O 1
ATOM 2218 N N . ASP B 1 127 ? 3.107 8.539 26.266 1 93.19 127 ASP B N 1
ATOM 2219 C CA . ASP B 1 127 ? 3.801 8.234 25.016 1 93.19 127 ASP B CA 1
ATOM 2220 C C . ASP B 1 127 ? 4.484 6.867 25.094 1 93.19 127 ASP B C 1
ATOM 2222 O O . ASP B 1 127 ? 4.246 6.008 24.234 1 93.19 127 ASP B O 1
ATOM 2226 N N . THR B 1 128 ? 5.277 6.633 26.094 1 92.81 128 THR B N 1
ATOM 2227 C CA . THR B 1 128 ? 6.043 5.398 26.219 1 92.81 128 THR B CA 1
ATOM 2228 C C . THR B 1 128 ? 5.113 4.188 26.297 1 92.81 128 THR B C 1
ATOM 2230 O O . THR B 1 128 ? 5.316 3.201 25.578 1 92.81 128 THR B O 1
ATOM 2233 N N . GLN B 1 129 ? 4.148 4.297 27.141 1 91.44 129 GLN B N 1
ATOM 2234 C CA . GLN B 1 129 ? 3.201 3.197 27.297 1 91.44 129 GLN B CA 1
ATOM 2235 C C . GLN B 1 129 ? 2.439 2.938 26 1 91.44 129 GLN B C 1
ATOM 2237 O O . GLN B 1 129 ? 2.266 1.787 25.594 1 91.44 129 GLN B O 1
ATOM 2242 N N . TYR B 1 130 ? 1.968 3.975 25.375 1 89.44 130 TYR B N 1
ATOM 2243 C CA . TYR B 1 130 ? 1.173 3.867 24.156 1 89.44 130 TYR B CA 1
ATOM 2244 C C . TYR B 1 130 ? 1.978 3.225 23.047 1 89.44 130 TYR B C 1
ATOM 2246 O O . TYR B 1 130 ? 1.5 2.301 22.375 1 89.44 130 TYR B O 1
ATOM 2254 N N . THR B 1 131 ? 3.221 3.621 22.797 1 90.5 131 THR B N 1
ATOM 2255 C CA . THR B 1 131 ? 3.986 3.197 21.641 1 90.5 131 THR B CA 1
ATOM 2256 C C . THR B 1 131 ? 4.453 1.753 21.797 1 90.5 131 THR B C 1
ATOM 2258 O O . THR B 1 131 ? 4.75 1.081 20.797 1 90.5 131 THR B O 1
ATOM 2261 N N . LYS B 1 132 ? 4.465 1.286 22.953 1 86.69 132 LYS B N 1
ATOM 2262 C CA . LYS B 1 132 ? 4.852 -0.099 23.203 1 86.69 132 LYS B CA 1
ATOM 2263 C C . LYS B 1 132 ? 3.812 -1.069 22.656 1 86.69 132 LYS B C 1
ATOM 2265 O O . LYS B 1 132 ? 4.16 -2.152 22.172 1 86.69 132 LYS B O 1
ATOM 2270 N N . SER B 1 133 ? 2.549 -0.671 22.656 1 85.25 133 SER B N 1
ATOM 2271 C CA . SER B 1 133 ? 1.479 -1.602 22.312 1 85.25 133 SER B CA 1
ATOM 2272 C C . SER B 1 133 ? 0.678 -1.104 21.109 1 85.25 133 SER B C 1
ATOM 2274 O O . SER B 1 133 ? -0.261 -1.767 20.672 1 85.25 133 SER B O 1
ATOM 2276 N N . ALA B 1 134 ? 1.002 -0 20.609 1 81.69 134 ALA B N 1
ATOM 2277 C CA . ALA B 1 134 ? 0.2 0.615 19.562 1 81.69 134 ALA B CA 1
ATOM 2278 C C . ALA B 1 134 ? 0.212 -0.236 18.297 1 81.69 134 ALA B C 1
ATOM 2280 O O . ALA B 1 134 ? 1.235 -0.833 17.953 1 81.69 134 ALA B O 1
ATOM 2281 N N . PRO B 1 135 ? -0.928 -0.271 17.641 1 76.31 135 PRO B N 1
ATOM 2282 C CA . PRO B 1 135 ? -0.939 -0.926 16.328 1 76.31 135 PRO B CA 1
ATOM 2283 C C . PRO B 1 135 ? -0.14 -0.158 15.281 1 76.31 135 PRO B C 1
ATOM 2285 O O . PRO B 1 135 ? 0.13 1.033 15.453 1 76.31 135 PRO B O 1
ATOM 2288 N N . LYS B 1 136 ? 0.217 -0.771 14.25 1 69.94 136 LYS B N 1
ATOM 2289 C CA . LYS B 1 136 ? 0.927 -0.115 13.156 1 69.94 136 LYS B CA 1
ATOM 2290 C C . LYS B 1 136 ? 0.065 0.967 12.508 1 69.94 136 LYS B C 1
ATOM 2292 O O . LYS B 1 136 ? 0.554 2.055 12.195 1 69.94 136 LYS B O 1
ATOM 2297 N N . ASP B 1 137 ? -1.245 0.599 12.312 1 74.88 137 ASP B N 1
ATOM 2298 C CA . ASP B 1 137 ? -2.205 1.55 11.766 1 74.88 137 ASP B CA 1
ATOM 2299 C C . ASP B 1 137 ? -2.867 2.367 12.875 1 74.88 137 ASP B C 1
ATOM 2301 O O . ASP B 1 137 ? -3.586 1.818 13.711 1 74.88 137 ASP B O 1
ATOM 2305 N N . PRO B 1 138 ? -2.633 3.646 12.836 1 80.88 138 PRO B N 1
ATOM 2306 C CA . PRO B 1 138 ? -3.229 4.461 13.898 1 80.88 138 PRO B CA 1
ATOM 2307 C C . PRO B 1 138 ? -4.754 4.395 13.906 1 80.88 138 PRO B C 1
ATOM 2309 O O . PRO B 1 138 ? -5.383 4.719 14.922 1 80.88 138 PRO B O 1
ATOM 2312 N N . LYS B 1 139 ? -5.312 4.008 12.836 1 76.94 139 LYS B N 1
ATOM 2313 C CA . LYS B 1 139 ? -6.77 3.941 12.766 1 76.94 139 LYS B CA 1
ATOM 2314 C C . LYS B 1 139 ? -7.312 2.803 13.625 1 76.94 139 LYS B C 1
ATOM 2316 O O . LYS B 1 139 ? -8.508 2.764 13.93 1 76.94 139 LYS B O 1
ATOM 2321 N N . ARG B 1 140 ? -6.477 1.993 13.977 1 71.69 140 ARG B N 1
ATOM 2322 C CA . ARG B 1 140 ? -6.891 0.847 14.773 1 71.69 140 ARG B CA 1
ATOM 2323 C C . ARG B 1 140 ? -6.695 1.121 16.266 1 71.69 140 ARG B C 1
ATOM 2325 O O . ARG B 1 140 ? -6.859 0.223 17.094 1 71.69 140 ARG B O 1
ATOM 2332 N N . THR B 1 141 ? -6.277 2.328 16.484 1 67.75 141 THR B N 1
ATOM 2333 C CA . THR B 1 141 ? -6.066 2.709 17.875 1 67.75 141 THR B CA 1
ATOM 2334 C C . THR B 1 141 ? -7.27 3.473 18.422 1 67.75 141 THR B C 1
ATOM 2336 O O . THR B 1 141 ? -8.016 4.09 17.656 1 67.75 141 THR B O 1
ATOM 2339 N N . THR B 1 142 ? -7.574 3.279 19.75 1 61.69 142 THR B N 1
ATOM 2340 C CA . THR B 1 142 ? -8.5 4.137 20.484 1 61.69 142 THR B CA 1
ATOM 2341 C C . THR B 1 142 ? -7.75 5.203 21.281 1 61.69 142 THR B C 1
ATOM 2343 O O . THR B 1 142 ? -7.035 4.887 22.219 1 61.69 142 THR B O 1
ATOM 2346 N N . PHE B 1 143 ? -7.73 6.441 20.734 1 53.28 143 PHE B N 1
ATOM 2347 C CA . PHE B 1 143 ? -7.055 7.539 21.406 1 53.28 143 PHE B CA 1
ATOM 2348 C C . PHE B 1 143 ? -7.934 8.109 22.516 1 53.28 143 PHE B C 1
ATOM 2350 O O . PHE B 1 143 ? -9.156 8.133 22.391 1 53.28 143 PHE B O 1
ATOM 2357 N N . VAL B 1 144 ? -7.391 8.258 23.703 1 50.59 144 VAL B N 1
ATOM 2358 C CA . VAL B 1 144 ? -8.062 9.039 24.75 1 50.59 144 VAL B CA 1
ATOM 2359 C C . VAL B 1 144 ? -7.816 10.523 24.516 1 50.59 144 VAL B C 1
ATOM 2361 O O . VAL B 1 144 ? -6.672 10.984 24.547 1 50.59 144 VAL B O 1
ATOM 2364 N N . TYR B 1 145 ? -8.773 11.188 23.797 1 53.66 145 TYR B N 1
ATOM 2365 C CA . TYR B 1 145 ? -8.664 12.617 23.531 1 53.66 145 TYR B CA 1
ATOM 2366 C C . TYR B 1 145 ? -8.758 13.414 24.828 1 53.66 145 TYR B C 1
ATOM 2368 O O . TYR B 1 145 ? -9.727 13.273 25.578 1 53.66 145 TYR B O 1
ATOM 2376 N N . HIS B 1 146 ? -7.789 13.602 25.406 1 43.94 146 HIS B N 1
ATOM 2377 C CA . HIS B 1 146 ? -7.867 14.359 26.641 1 43.94 146 HIS B CA 1
ATOM 2378 C C . HIS B 1 146 ? -8.273 15.805 26.391 1 43.94 146 HIS B C 1
ATOM 2380 O O . HIS B 1 146 ? -8.898 16.438 27.234 1 43.94 146 HIS B O 1
ATOM 2386 N N . ASP B 1 147 ? -7.566 16.547 25.531 1 40.88 147 ASP B N 1
ATOM 2387 C CA . ASP B 1 147 ? -7.906 17.969 25.453 1 40.88 147 ASP B CA 1
ATOM 2388 C C . ASP B 1 147 ? -8.867 18.25 24.297 1 40.88 147 ASP B C 1
ATOM 2390 O O . ASP B 1 147 ? -8.664 17.75 23.188 1 40.88 147 ASP B O 1
ATOM 2394 N N . ASP B 1 148 ? -10.164 18.438 24.562 1 42.88 148 ASP B N 1
ATOM 2395 C CA . ASP B 1 148 ? -11.312 18.766 23.719 1 42.88 148 ASP B CA 1
ATOM 2396 C C . ASP B 1 148 ? -10.914 19.734 22.609 1 42.88 148 ASP B C 1
ATOM 2398 O O . ASP B 1 148 ? -11.727 20.047 21.734 1 42.88 148 ASP B O 1
ATOM 2402 N N . ASN B 1 149 ? -9.828 20.516 22.703 1 42.41 149 ASN B N 1
ATOM 2403 C CA . ASN B 1 149 ? -9.727 21.672 21.828 1 42.41 149 ASN B CA 1
ATOM 2404 C C . ASN B 1 149 ? -9.062 21.328 20.5 1 42.41 149 ASN B C 1
ATOM 2406 O O . ASN B 1 149 ? -8.852 22.188 19.641 1 42.41 149 ASN B O 1
ATOM 2410 N N . VAL B 1 150 ? -8.352 20.219 20.5 1 40.91 150 VAL B N 1
ATOM 2411 C CA . VAL B 1 150 ? -7.586 20.172 19.266 1 40.91 150 VAL B CA 1
ATOM 2412 C C . VAL B 1 150 ? -8.328 19.328 18.234 1 40.91 150 VAL B C 1
ATOM 2414 O O . VAL B 1 150 ? -8.836 18.266 18.547 1 40.91 150 VAL B O 1
#

Organism: Candida orthopsilosis (strain 90-125) (NCBI:txid1136231)

Secondary structure (DSSP, 8-state):
--TTHHHHHHHHHHHHHHT-TTEEEEEEEEEEEEEEEEE-TT-SS--SEEEEEEEE-TTTTTSPPEEEEE-BTTBPPPPBTTB-TTSBB--GGGTTT--TT--HHHHHHHHHHHHHT-------TTHHHHHHH--SSGGG-------TT-/--TTHHHHHHHHHHHHHHT-TTEEEEEEEEEEEEEEEEE-TT-SS--SEEEEEEEE-TTTTTSPPEEEEE-BTTBPPPPBTTB-TTSBB--GGGTTT--TT--HHHHHHHHHHHHHH-------TTHHHHHHH--SSGGG-------TT-

Radius of gyration: 22.55 Å; Cα contacts (8 Å, |Δi|>4): 490; chains: 2; bounding box: 40×66×52 Å

Foldseek 3Di:
DPPVVVVVVVVVVCVVVVCPPPDDDDDDFDKDKDKDWDQAPPDPQGHDIWIKIWIDGPCPPQAGTFIFTDDDPNDAQGADQQAARHGHGDDCCNDVVPHNVDDPVNVSVVVNVRVNPDDDRHYHPCRVVCVVPDDPGSVPDDDPPDDVPD/DPPVVVVVVVVVVCVVVVCPPPDDDDDDWDKDKDKDWDQAPPDPQGHDIWIKIWIDGPCPPQAGTFIFTDDDPNDAQGADQQAARHGHGDDCCRDVVPHNVDDPVNVSVVVNVRVNPDDDRHYHPCRVVCVVDPDPGSVPDDDPPDDPPD

InterPro domains:
  IPR000608 Ubiquitin-conjugating (UBC), catalytic core domain [PF00179] (7-126)
  IPR000608 Ubiquitin-conjugating (UBC), catalytic core domain [PS50127] (3-150)
  IPR016135 Ubiquitin-conjugating enzyme/RWD-like [G3DSA:3.10.110.10] (4-150)
  IPR016135 Ubiquitin-conjugating enzyme/RWD-like [SSF54495] (3-120)
  IPR023313 Ubiquitin-conjugating enzyme, active site [PS00183] (79-94)
  IPR050113 Ubiquitin-conjugating enzyme E2-like [PTHR24067] (3-119)

Nearest PDB structures (foldseek):
  3we5-assembly1_A  TM=7.694E-01  e=2.482E-12  Cyclocybe aegerita
  8a58-assembly1_A  TM=7.127E-01  e=1.889E-09  Homo sapiens
  8a58-assembly1_B  TM=6.841E-01  e=7.518E-10  Homo sapiens
  6nya-assembly2_F  TM=5.753E-01  e=8.293E-05  Saccharomyces cerevisiae S288C
  7zlx-assembly11_K  TM=6.364E-01  e=6.502E-03  Homo sapiens

pLDDT: mean 87.58, std 13.12, range [40.88, 98.25]

Solvent-accessible surface area (backbone atoms only — not comparable to full-atom values): 17372 Å² total; per-residue (Å²): 126,60,92,49,45,69,57,51,50,50,50,51,50,46,48,67,67,61,57,47,85,47,50,43,81,73,47,75,44,54,38,36,35,36,35,31,37,40,43,50,83,94,34,89,93,40,77,57,60,33,37,40,37,39,32,43,46,86,54,41,54,79,37,61,52,40,62,30,37,37,76,48,98,92,21,58,59,69,65,23,59,49,25,33,92,79,15,42,60,71,44,37,63,67,51,86,63,46,47,60,83,60,52,72,62,56,51,53,50,51,50,49,52,52,58,67,71,57,88,55,89,35,54,30,94,57,32,71,68,46,62,74,70,54,58,92,51,62,77,76,49,86,79,82,77,74,66,89,81,85,125,59,91,49,46,70,57,51,50,49,50,50,50,46,49,65,67,62,55,49,84,47,50,42,82,73,49,74,44,54,39,37,36,35,35,30,38,42,44,51,81,95,35,89,91,41,78,57,60,32,36,40,38,39,32,41,45,86,54,41,54,79,37,63,51,40,60,32,36,38,75,48,98,92,22,56,58,68,65,24,59,49,26,35,92,81,14,41,59,70,43,35,63,67,51,85,64,45,48,61,83,59,51,72,61,55,50,54,50,50,53,51,51,53,58,69,70,56,87,56,90,36,55,30,94,56,33,72,68,46,62,74,70,54,60,92,52,62,78,75,50,86,78,83,77,74,66,88,83,84